Protein 3LAG (pdb70)

Secondary structure (DSSP, 8-state):
--EEPEEEEEEESSSEEEEEEEE-TTEE--SEE---EEEE---B--EE-TTS-EE---B-TT--EEE-TT-EEEEB--SSS-EEEEEEEE--/--EEPEEEEEEE-SSEEEEEEEE-TTEE--SEE---EEEE---B--EE-TTS-EE---B-TT--EEE-TT-EEEEB--SSS-EEEEEEEEPP-
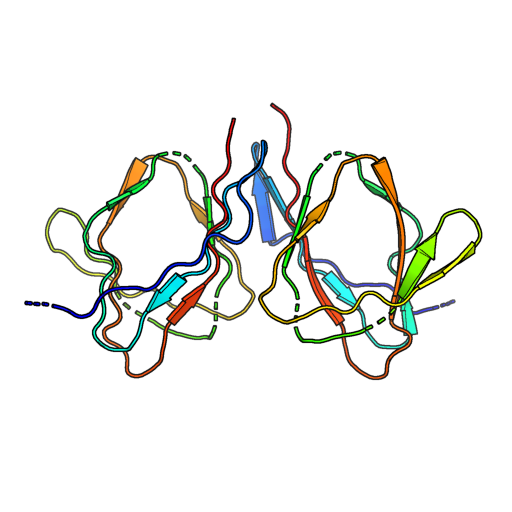
Foldseek 3Di:
DADEWDWDFPDDDQWKTKIKIKAAARHKNPKDFFQKKKKAWPWAKWKAAPVRDIDMDTHDHGDMDIDDGGDITMDGHNDNDMIIMMMIGGHD/DFDEWDKDFPDDDQWKTKIKIKAAARHKPPKDFFQKKKKAWPFAWWKQQPVRDIDIDTHDHGPMDIDDGGDITMDHHNDNDMTIIMMMDTHDD

Sequence (185 aa):
GTVAAKSEIQIDNDEVRVTEEWRLPPGGSATGHHHTHGDYVVVPADGETIVAPDGTRSSLAQLKTGRRSYARKAGVQHDVRRNEESTAEIVFLLEIIELKAGTTVAAKSEIQIDNDDEEVRVTEEWRLPPGSATGHHHTHGDYVVVPADGEETIVAPDGTRSLLAQLKTGRRSYARKAGVQHDVRNESTAEIVFLEIIELKAG

Structure (mmCIF, N/CA/C/O backbone):
data_3LAG
#
_entry.id   3LAG
#
_cell.length_a   42.871
_cell.length_b   59.243
_cell.length_c   65.380
_cell.angle_alpha   90.00
_cell.angle_beta   90.00
_cell.angle_gamma   90.00
#
_symmetry.space_group_name_H-M   'P 21 21 21'
#
loop_
_entity.id
_entity.type
_entity.pdbx_description
1 polymer 'uncharacterized protein RPA4178'
2 non-polymer 'NICKEL (II) ION'
3 non-polymer 'CALCIUM ION'
4 non-polymer 'FORMIC ACID'
5 water water
#
loop_
_atom_site.group_PDB
_atom_site.id
_atom_site.type_symbol
_atom_site.label_atom_id
_atom_site.label_alt_id
_atom_site.label_comp_id
_atom_site.label_asym_id
_atom_site.label_entity_id
_atom_site.label_seq_id
_atom_site.pdbx_PDB_ins_code
_atom_site.Cartn_x
_atom_site.Cartn_y
_atom_site.Cartn_z
_atom_site.occupancy
_atom_site.B_iso_or_equiv
_atom_site.auth_seq_id
_atom_site.auth_comp_id
_atom_site.auth_asym_id
_atom_site.auth_atom_id
_atom_site.pdbx_PDB_model_num
ATOM 1 N N . GLY A 1 1 ? 27.937 2.114 12.066 1.00 10.54 0 GLY A N 1
ATOM 2 C CA . GLY A 1 1 ? 28.899 3.203 12.172 1.00 10.32 0 GLY A CA 1
ATOM 3 C C . GLY A 1 1 ? 28.499 4.177 13.262 1.00 10.33 0 GLY A C 1
ATOM 4 O O . GLY A 1 1 ? 27.319 4.268 13.604 1.00 11.74 0 GLY A O 1
ATOM 18 N N . THR A 1 3 ? 28.671 7.561 13.368 1.00 11.04 2 THR A N 1
ATOM 19 C CA . THR A 1 3 ? 28.128 8.863 13.021 1.00 12.23 2 THR A CA 1
ATOM 20 C C . THR A 1 3 ? 26.593 8.914 13.118 1.00 11.77 2 THR A C 1
ATOM 21 O O . THR A 1 3 ? 25.899 8.102 12.532 1.00 12.18 2 THR A O 1
ATOM 25 N N . VAL A 1 4 ? 26.076 9.883 13.859 1.00 10.94 3 VAL A N 1
ATOM 26 C CA . VAL A 1 4 ? 24.632 10.062 14.006 1.00 12.05 3 VAL A CA 1
ATOM 27 C C . VAL A 1 4 ? 24.053 10.829 12.814 1.00 11.49 3 VAL A C 1
ATOM 28 O O . VAL A 1 4 ? 24.622 11.831 12.380 1.00 11.32 3 VAL A O 1
ATOM 32 N N . ALA A 1 5 ? 22.937 10.344 12.274 1.00 12.09 4 ALA A N 1
ATOM 33 C CA . ALA A 1 5 ? 22.367 10.906 11.052 1.00 12.48 4 ALA A CA 1
ATOM 34 C C . ALA A 1 5 ? 21.507 12.143 11.295 1.00 11.19 4 ALA A C 1
ATOM 35 O O . ALA A 1 5 ? 20.741 12.206 12.255 1.00 12.47 4 ALA A O 1
ATOM 37 N N . ALA A 1 6 ? 21.633 13.127 10.409 1.00 10.96 5 ALA A N 1
ATOM 38 C CA . ALA A 1 6 ? 20.684 14.229 10.378 1.00 10.66 5 ALA A CA 1
ATOM 39 C C . ALA A 1 6 ? 19.323 13.674 9.973 1.00 11.77 5 ALA A C 1
ATOM 40 O O . ALA A 1 6 ? 19.234 12.744 9.165 1.00 14.23 5 ALA A O 1
ATOM 42 N N . LYS A 1 7 ? 18.265 14.237 10.540 1.00 11.13 6 LYS A N 1
ATOM 43 C CA . LYS A 1 7 ? 16.909 13.828 10.206 1.00 11.56 6 LYS A CA 1
ATOM 44 C C . LYS A 1 7 ? 16.271 14.838 9.266 1.00 10.72 6 LYS A C 1
ATOM 45 O O . LYS A 1 7 ? 16.474 16.049 9.404 1.00 10.27 6 LYS A O 1
ATOM 51 N N . SER A 1 8 ? 15.500 14.339 8.307 1.00 11.17 7 SER A N 1
ATOM 52 C CA . SER A 1 8 ? 14.844 15.213 7.350 1.00 12.05 7 SER A CA 1
ATOM 53 C C . SER A 1 8 ? 13.389 14.823 7.150 1.00 12.43 7 SER A C 1
ATOM 54 O O . SER A 1 8 ? 13.047 13.648 7.167 1.00 14.05 7 SER A O 1
ATOM 57 N N . GLU A 1 9 ? 12.538 15.829 6.981 1.00 10.82 8 GLU A N 1
ATOM 58 C CA . GLU A 1 9 ? 11.133 15.632 6.627 1.00 11.99 8 GLU A CA 1
ATOM 59 C C . GLU A 1 9 ? 10.798 16.605 5.518 1.00 10.48 8 GLU A C 1
ATOM 60 O O . GLU A 1 9 ? 10.892 17.825 5.709 1.00 11.07 8 GLU A O 1
ATOM 66 N N . ILE A 1 10 ? 10.409 16.075 4.363 1.00 9.67 9 ILE A N 1
ATOM 67 C CA . ILE A 1 10 ? 9.975 16.923 3.261 1.00 9.92 9 ILE A CA 1
ATOM 68 C C . ILE A 1 10 ? 8.533 17.348 3.515 1.00 10.18 9 ILE A C 1
ATOM 69 O O . ILE A 1 10 ? 7.613 16.520 3.510 1.00 13.41 9 ILE A O 1
ATOM 74 N N . GLN A 1 11 ? 8.338 18.637 3.768 1.00 9.03 10 GLN A N 1
ATOM 75 C CA . GLN A 1 11 ? 7.022 19.187 4.072 1.00 8.69 10 GLN A CA 1
ATOM 76 C C . GLN A 1 11 ? 6.215 19.583 2.820 1.00 9.36 10 GLN A C 1
ATOM 77 O O . GLN A 1 11 ? 4.987 19.491 2.828 1.00 10.70 10 GLN A O 1
ATOM 83 N N . ILE A 1 12 ? 6.894 20.066 1.778 1.00 8.92 11 ILE A N 1
ATOM 84 C CA . ILE A 1 12 ? 6.275 20.515 0.516 1.00 8.52 11 ILE A CA 1
ATOM 85 C C . ILE A 1 12 ? 7.228 20.146 -0.619 1.00 8.27 11 ILE A C 1
ATOM 86 O O . ILE A 1 12 ? 8.433 20.290 -0.467 1.00 8.42 11 ILE A O 1
ATOM 91 N N . ASP A 1 13 ? 6.693 19.687 -1.755 1.00 7.63 12 ASP A N 1
ATOM 92 C CA . ASP A 1 13 ? 7.508 19.378 -2.926 1.00 8.72 12 ASP A CA 1
ATOM 93 C C . ASP A 1 13 ? 6.640 19.550 -4.165 1.00 9.39 12 ASP A C 1
ATOM 94 O O . ASP A 1 13 ? 6.200 18.575 -4.780 1.00 10.91 12 ASP A O 1
ATOM 99 N N . ASN A 1 14 ? 6.388 20.802 -4.523 1.00 8.42 13 ASN A N 1
ATOM 100 C CA . ASN A 1 14 ? 5.440 21.113 -5.588 1.00 8.46 13 ASN A CA 1
ATOM 101 C C . ASN A 1 14 ? 6.188 21.680 -6.784 1.00 8.39 13 ASN A C 1
ATOM 102 O O . ASN A 1 14 ? 7.380 21.448 -6.928 1.00 8.56 13 ASN A O 1
ATOM 107 N N . ASP A 1 15 ? 5.507 22.419 -7.655 1.00 9.25 14 ASP A N 1
ATOM 108 C CA . ASP A 1 15 ? 6.184 22.967 -8.835 1.00 10.40 14 ASP A CA 1
ATOM 109 C C . ASP A 1 15 ? 7.128 24.149 -8.557 1.00 10.83 14 ASP A C 1
ATOM 110 O O . ASP A 1 15 ? 7.901 24.546 -9.438 1.00 12.30 14 ASP A O 1
ATOM 115 N N . GLU A 1 16 ? 7.077 24.704 -7.349 1.00 8.79 15 GLU A N 1
ATOM 116 C CA . GLU A 1 16 ? 7.887 25.873 -7.000 1.00 8.48 15 GLU A CA 1
ATOM 117 C C . GLU A 1 16 ? 9.041 25.606 -6.054 1.00 8.33 15 GLU A C 1
ATOM 118 O O . GLU A 1 16 ? 10.092 26.214 -6.188 1.00 8.77 15 GLU A O 1
ATOM 124 N N . VAL A 1 17 ? 8.831 24.737 -5.068 1.00 8.14 16 VAL A N 1
ATOM 125 C CA . VAL A 1 17 ? 9.797 24.545 -3.997 1.00 8.21 16 VAL A CA 1
ATOM 126 C C . VAL A 1 17 ? 9.799 23.118 -3.494 1.00 7.59 16 VAL A C 1
ATOM 127 O O . VAL A 1 17 ? 8.818 22.380 -3.663 1.00 8.65 16 VAL A O 1
ATOM 131 N N . ARG A 1 18 ? 10.933 22.738 -2.924 1.00 8.16 17 ARG A N 1
ATOM 132 C CA . ARG A 1 18 ? 11.010 21.565 -2.070 1.00 7.93 17 ARG A CA 1
ATOM 133 C C . ARG A 1 18 ? 11.432 22.089 -0.701 1.00 8.18 17 ARG A C 1
ATOM 134 O O . ARG A 1 18 ? 12.531 22.647 -0.555 1.00 8.48 17 ARG A O 1
ATOM 142 N N . VAL A 1 19 ? 10.546 21.947 0.286 1.00 8.15 18 VAL A N 1
ATOM 143 C CA . VAL A 1 19 ? 10.802 22.400 1.652 1.00 8.28 18 VAL A CA 1
ATOM 144 C C . VAL A 1 19 ? 11.091 21.209 2.540 1.00 8.73 18 VAL A C 1
ATOM 145 O O . VAL A 1 19 ? 10.253 20.312 2.681 1.00 9.39 18 VAL A O 1
ATOM 149 N N . THR A 1 20 ? 12.283 21.198 3.118 1.00 8.45 19 THR A N 1
ATOM 150 C CA . THR A 1 20 ? 12.716 20.106 3.967 1.00 7.78 19 THR A CA 1
ATOM 151 C C . THR A 1 20 ? 13.012 20.636 5.361 1.00 7.50 19 THR A C 1
ATOM 152 O O . THR A 1 20 ? 13.752 21.601 5.509 1.00 8.04 19 THR A O 1
ATOM 156 N N . GLU A 1 21 ? 12.417 20.022 6.374 1.00 7.71 20 GLU A N 1
ATOM 157 C CA A GLU A 1 21 ? 12.772 20.310 7.755 0.50 8.64 20 GLU A CA 1
ATOM 158 C CA B GLU A 1 21 ? 12.765 20.298 7.758 0.50 7.28 20 GLU A CA 1
ATOM 159 C C . GLU A 1 21 ? 13.935 19.417 8.151 1.00 8.16 20 GLU A C 1
ATOM 160 O O . GLU A 1 21 ? 13.848 18.183 8.064 1.00 8.51 20 GLU A O 1
ATOM 171 N N . TRP A 1 22 ? 15.020 20.056 8.574 1.00 7.59 21 TRP A N 1
ATOM 172 C CA . TRP A 1 22 ? 16.221 19.370 9.008 1.00 8.02 21 TRP A CA 1
ATOM 173 C C . TRP A 1 22 ? 16.342 19.474 10.512 1.00 7.53 21 TRP A C 1
ATOM 174 O O . TRP A 1 22 ? 16.220 20.563 11.076 1.00 7.33 21 TRP A O 1
ATOM 185 N N . ARG A 1 23 ? 16.577 18.332 11.150 1.00 7.59 22 ARG A N 1
ATOM 186 C CA . ARG A 1 23 ? 16.855 18.271 12.580 1.00 8.02 22 ARG A CA 1
ATOM 187 C C . ARG A 1 23 ? 18.148 17.510 12.773 1.00 8.18 22 ARG A C 1
ATOM 188 O O . ARG A 1 23 ? 18.259 16.350 12.364 1.00 9.78 22 ARG A O 1
ATOM 196 N N . LEU A 1 24 ? 19.126 18.175 13.377 1.00 7.02 23 LEU A N 1
ATOM 197 C CA . LEU A 1 24 ? 20.426 17.582 13.640 1.00 7.27 23 LEU A CA 1
ATOM 198 C C . LEU A 1 24 ? 20.611 17.437 15.145 1.00 7.54 23 LEU A C 1
ATOM 199 O O . LEU A 1 24 ? 20.850 18.419 15.845 1.00 7.22 23 LEU A O 1
ATOM 204 N N . PRO A 1 25 ? 20.504 16.205 15.655 1.00 8.73 24 PRO A N 1
ATOM 205 C CA . PRO A 1 25 ? 20.842 15.952 17.057 1.00 9.40 24 PRO A CA 1
ATOM 206 C C . PRO A 1 25 ? 22.286 16.351 17.332 1.00 8.23 24 PRO A C 1
ATOM 207 O O . PRO A 1 25 ? 23.108 16.399 16.417 1.00 7.50 24 PRO A O 1
ATOM 211 N N . PRO A 1 26 ? 22.611 16.624 18.596 1.00 8.09 25 PRO A N 1
ATOM 212 C CA . PRO A 1 26 ? 24.024 16.815 18.926 1.00 9.00 25 PRO A CA 1
ATOM 213 C C . PRO A 1 26 ? 24.850 15.637 18.411 1.00 9.30 25 PRO A C 1
ATOM 214 O O . PRO A 1 26 ? 24.465 14.475 18.575 1.00 9.18 25 PRO A O 1
ATOM 218 N N A GLY A 1 27 ? 25.981 15.923 17.777 0.50 9.65 26 GLY A N 1
ATOM 219 N N B GLY A 1 27 ? 25.964 15.966 17.768 0.50 8.87 26 GLY A N 1
ATOM 220 C CA A GLY A 1 27 ? 26.858 14.865 17.301 0.50 10.34 26 GLY A CA 1
ATOM 221 C CA B GLY A 1 27 ? 26.902 14.973 17.287 0.50 9.12 26 GLY A CA 1
ATOM 222 C C A GLY A 1 27 ? 26.378 14.198 16.023 0.50 10.43 26 GLY A C 1
ATOM 223 C C B GLY A 1 27 ? 26.659 14.516 15.862 0.50 9.15 26 GLY A C 1
ATOM 224 O O A GLY A 1 27 ? 26.766 13.073 15.691 0.50 11.97 26 GLY A O 1
ATOM 225 O O B GLY A 1 27 ? 27.511 13.848 15.283 0.50 8.14 26 GLY A O 1
ATOM 226 N N . SER A 1 28 ? 25.512 14.888 15.297 1.00 9.01 27 SER A N 1
ATOM 227 C CA . SER A 1 28 ? 25.088 14.394 13.996 1.00 8.79 27 SER A CA 1
ATOM 228 C C . SER A 1 28 ? 25.745 15.137 12.835 1.00 8.63 27 SER A C 1
ATOM 229 O O . SER A 1 28 ? 26.381 16.177 13.013 1.00 9.30 27 SER A O 1
ATOM 232 N N . ALA A 1 29 ? 25.588 14.587 11.642 1.00 9.28 28 ALA A N 1
ATOM 233 C CA . ALA A 1 29 ? 26.146 15.193 10.443 1.00 10.13 28 ALA A CA 1
ATOM 234 C C . ALA A 1 29 ? 25.259 14.849 9.273 1.00 10.04 28 ALA A C 1
ATOM 235 O O . ALA A 1 29 ? 24.702 13.750 9.205 1.00 10.12 28 ALA A O 1
ATOM 237 N N . THR A 1 30 ? 25.137 15.788 8.343 1.00 9.92 29 THR A N 1
ATOM 238 C CA . THR A 1 30 ? 24.462 15.523 7.087 1.00 9.79 29 THR A CA 1
ATOM 239 C C . THR A 1 30 ? 25.303 14.602 6.206 1.00 9.44 29 THR A C 1
ATOM 240 O O . THR A 1 30 ? 24.770 13.907 5.351 1.00 10.95 29 THR A O 1
ATOM 244 N N . GLY A 1 31 ? 26.616 14.617 6.412 1.00 10.78 30 GLY A N 1
ATOM 245 C CA . GLY A 1 31 ? 27.534 14.095 5.419 1.00 11.72 30 GLY A CA 1
ATOM 246 C C . GLY A 1 31 ? 27.717 15.137 4.330 1.00 10.85 30 GLY A C 1
ATOM 247 O O . GLY A 1 31 ? 26.851 16.000 4.112 1.00 10.82 30 GLY A O 1
ATOM 248 N N . HIS A 1 32 ? 28.858 15.087 3.655 1.00 10.30 31 HIS A N 1
ATOM 249 C CA A HIS A 1 32 ? 29.074 15.970 2.529 0.50 10.21 31 HIS A CA 1
ATOM 250 C CA B HIS A 1 32 ? 29.085 15.961 2.521 0.50 10.21 31 HIS A CA 1
ATOM 251 C C . HIS A 1 32 ? 27.983 15.779 1.489 1.00 9.16 31 HIS A C 1
ATOM 252 O O . HIS A 1 32 ? 27.586 14.651 1.180 1.00 10.54 31 HIS A O 1
ATOM 265 N N . HIS A 1 33 ? 27.498 16.891 0.948 1.00 9.52 32 HIS A N 1
ATOM 266 C CA . HIS A 1 33 ? 26.503 16.843 -0.112 1.00 10.49 32 HIS A CA 1
ATOM 267 C C . HIS A 1 33 ? 26.621 18.077 -0.999 1.00 11.48 32 HIS A C 1
ATOM 268 O O . HIS A 1 33 ? 27.275 19.062 -0.641 1.00 11.61 32 HIS A O 1
ATOM 275 N N . THR A 1 34 ? 25.991 17.995 -2.165 1.00 12.16 33 THR A N 1
ATOM 276 C CA . THR A 1 34 ? 26.054 19.048 -3.166 1.00 13.04 33 THR A CA 1
ATOM 277 C C . THR A 1 34 ? 24.667 19.623 -3.399 1.00 12.76 33 THR A C 1
ATOM 278 O O . THR A 1 34 ? 23.684 18.888 -3.520 1.00 13.60 33 THR A O 1
ATOM 282 N N . HIS A 1 35 ? 24.578 20.943 -3.465 1.00 10.86 34 HIS A N 1
ATOM 283 C CA . HIS A 1 35 ? 23.297 21.580 -3.728 1.00 10.89 34 HIS A CA 1
ATOM 284 C C . HIS A 1 35 ? 23.020 21.803 -5.198 1.00 11.38 34 HIS A C 1
ATOM 285 O O . HIS A 1 35 ? 23.790 22.450 -5.890 1.00 12.15 34 HIS A O 1
ATOM 292 N N . GLY A 1 36 ? 21.905 21.260 -5.669 1.00 10.36 35 GLY A N 1
ATOM 293 C CA . GLY A 1 36 ? 21.558 21.356 -7.072 1.00 10.74 35 GLY A CA 1
ATOM 294 C C . GLY A 1 36 ? 20.599 22.485 -7.379 1.00 9.83 35 GLY A C 1
ATOM 295 O O . GLY A 1 36 ? 20.269 22.727 -8.541 1.00 12.04 35 GLY A O 1
ATOM 304 N N . ASP A 1 38 ? 19.326 26.667 -5.995 1.00 7.94 37 ASP A N 1
ATOM 305 C CA . ASP A 1 38 ? 19.336 27.803 -5.073 1.00 8.84 37 ASP A CA 1
ATOM 306 C C . ASP A 1 38 ? 18.403 27.479 -3.913 1.00 8.30 37 ASP A C 1
ATOM 307 O O . ASP A 1 38 ? 17.401 26.785 -4.096 1.00 8.51 37 ASP A O 1
ATOM 312 N N . TYR A 1 39 ? 18.698 27.995 -2.727 1.00 7.30 38 TYR A N 1
ATOM 313 C CA . TYR A 1 39 ? 17.863 27.676 -1.576 1.00 7.31 38 TYR A CA 1
ATOM 314 C C . TYR A 1 39 ? 17.868 28.772 -0.539 1.00 7.38 38 TYR A C 1
ATOM 315 O O . TYR A 1 39 ? 18.777 29.613 -0.506 1.00 8.71 38 TYR A O 1
ATOM 324 N N . VAL A 1 40 ? 16.836 28.753 0.298 1.00 6.72 39 VAL A N 1
ATOM 325 C CA . VAL A 1 40 ? 16.702 29.643 1.434 1.00 6.55 39 VAL A CA 1
ATOM 326 C C . VAL A 1 40 ? 16.697 28.785 2.685 1.00 6.63 39 VAL A C 1
ATOM 327 O O . VAL A 1 40 ? 16.065 27.728 2.731 1.00 7.06 39 VAL A O 1
ATOM 331 N N . VAL A 1 41 ? 17.425 29.237 3.694 1.00 6.64 40 VAL A N 1
ATOM 332 C CA . VAL A 1 41 ? 17.428 28.585 4.992 1.00 7.32 40 VAL A CA 1
ATOM 333 C C . VAL A 1 41 ? 16.666 29.437 5.990 1.00 6.79 40 VAL A C 1
ATOM 334 O O . VAL A 1 41 ? 16.921 30.639 6.090 1.00 6.66 40 VAL A O 1
ATOM 338 N N . VAL A 1 42 ? 15.733 28.813 6.713 1.00 6.59 41 VAL A N 1
ATOM 339 C CA . VAL A 1 42 ? 15.015 29.461 7.808 1.00 6.95 41 VAL A CA 1
ATOM 340 C C . VAL A 1 42 ? 15.303 28.712 9.101 1.00 6.22 41 VAL A C 1
ATOM 341 O O . VAL A 1 42 ? 14.771 27.633 9.332 1.00 6.43 41 VAL A O 1
ATOM 345 N N . PRO A 1 43 ? 16.183 29.265 9.946 1.00 6.97 42 PRO A N 1
ATOM 346 C CA . PRO A 1 43 ? 16.447 28.603 11.228 1.00 7.19 42 PRO A CA 1
ATOM 347 C C . PRO A 1 43 ? 15.231 28.624 12.156 1.00 7.11 42 PRO A C 1
ATOM 348 O O . PRO A 1 43 ? 14.560 29.660 12.253 1.00 7.63 42 PRO A O 1
ATOM 360 N N . ALA A 1 45 ? 15.636 27.266 15.381 1.00 7.80 44 ALA A N 1
ATOM 361 C CA . ALA A 1 45 ? 16.231 27.247 16.714 1.00 8.12 44 ALA A CA 1
ATOM 362 C C . ALA A 1 45 ? 17.531 28.030 16.631 1.00 8.08 44 ALA A C 1
ATOM 363 O O . ALA A 1 45 ? 18.189 28.087 15.571 1.00 8.11 44 ALA A O 1
ATOM 365 N N . ASP A 1 46 ? 17.910 28.620 17.758 1.00 7.71 45 ASP A N 1
ATOM 366 C CA . ASP A 1 46 ? 19.198 29.290 17.846 1.00 7.90 45 ASP A CA 1
ATOM 367 C C . ASP A 1 46 ? 20.268 28.230 17.991 1.00 6.79 45 ASP A C 1
ATOM 368 O O . ASP A 1 46 ? 20.094 27.263 18.738 1.00 8.13 45 ASP A O 1
ATOM 373 N N . GLY A 1 47 ? 21.392 28.418 17.318 1.00 9.16 46 GLY A N 1
ATOM 374 C CA . GLY A 1 47 ? 22.443 27.426 17.418 1.00 9.96 46 GLY A CA 1
ATOM 375 C C . GLY A 1 47 ? 23.697 27.742 16.636 1.00 10.12 46 GLY A C 1
ATOM 376 O O . GLY A 1 47 ? 23.861 28.818 16.072 1.00 9.80 46 GLY A O 1
ATOM 377 N N . GLU A 1 48 ? 24.591 26.768 16.603 1.00 8.51 47 GLU A N 1
ATOM 378 C CA . GLU A 1 48 ? 25.880 26.920 15.965 1.00 9.45 47 GLU A CA 1
ATOM 379 C C . GLU A 1 48 ? 26.153 25.673 15.141 1.00 9.12 47 GLU A C 1
ATOM 380 O O . GLU A 1 48 ? 26.320 24.585 15.685 1.00 8.91 47 GLU A O 1
ATOM 399 N N . THR A 1 50 ? 28.461 23.503 12.351 1.00 9.21 49 THR A N 1
ATOM 400 C CA . THR A 1 50 ? 29.833 23.354 11.883 1.00 10.07 49 THR A CA 1
ATOM 401 C C . THR A 1 50 ? 29.751 23.015 10.408 1.00 10.81 49 THR A C 1
ATOM 402 O O . THR A 1 50 ? 29.022 22.098 10.008 1.00 13.28 49 THR A O 1
ATOM 406 N N . ILE A 1 51 ? 30.455 23.788 9.595 1.00 9.68 50 ILE A N 1
ATOM 407 C CA . ILE A 1 51 ? 30.477 23.559 8.168 1.00 10.71 50 ILE A CA 1
ATOM 408 C C . ILE A 1 51 ? 31.875 23.102 7.784 1.00 10.06 50 ILE A C 1
ATOM 409 O O . ILE A 1 51 ? 32.859 23.804 8.020 1.00 11.01 50 ILE A O 1
ATOM 414 N N . VAL A 1 52 ? 31.947 21.891 7.252 1.00 10.30 51 VAL A N 1
ATOM 415 C CA . VAL A 1 52 ? 33.205 21.330 6.801 1.00 11.32 51 VAL A CA 1
ATOM 416 C C . VAL A 1 52 ? 33.270 21.423 5.278 1.00 12.46 51 VAL A C 1
ATOM 417 O O . VAL A 1 52 ? 32.375 20.956 4.569 1.00 11.44 51 VAL A O 1
ATOM 421 N N . ALA A 1 53 ? 34.310 22.078 4.782 1.00 14.56 52 ALA A N 1
ATOM 422 C CA . ALA A 1 53 ? 34.485 22.264 3.349 1.00 16.80 52 ALA A CA 1
ATOM 423 C C . ALA A 1 53 ? 35.091 21.004 2.749 1.00 17.58 52 ALA A C 1
ATOM 424 O O . ALA A 1 53 ? 35.620 20.163 3.474 1.00 15.36 52 ALA A O 1
ATOM 426 N N . PRO A 1 54 ? 35.019 20.868 1.416 1.00 19.10 53 PRO A N 1
ATOM 427 C CA . PRO A 1 54 ? 35.614 19.703 0.754 1.00 19.38 53 PRO A CA 1
ATOM 428 C C . PRO A 1 54 ? 37.087 19.461 1.123 1.00 17.43 53 PRO A C 1
ATOM 429 O O . PRO A 1 54 ? 37.525 18.313 1.117 1.00 19.05 53 PRO A O 1
ATOM 433 N N . ASP A 1 55 ? 37.831 20.510 1.459 1.00 15.67 54 ASP A N 1
ATOM 434 C CA . ASP A 1 55 ? 39.236 20.341 1.826 1.00 15.15 54 ASP A CA 1
ATOM 435 C C . ASP A 1 55 ? 39.472 20.018 3.307 1.00 15.23 54 ASP A C 1
ATOM 436 O O . ASP A 1 55 ? 40.618 19.928 3.747 1.00 16.18 54 ASP A O 1
ATOM 441 N N . GLY A 1 56 ? 38.400 19.847 4.080 1.00 15.20 55 GLY A N 1
ATOM 442 C CA . GLY A 1 56 ? 38.536 19.532 5.492 1.00 15.38 55 GLY A CA 1
ATOM 443 C C . GLY A 1 56 ? 38.626 20.718 6.440 1.00 14.95 55 GLY A C 1
ATOM 444 O O . GLY A 1 56 ? 38.547 20.547 7.656 1.00 16.22 55 GLY A O 1
ATOM 445 N N . THR A 1 57 ? 38.795 21.925 5.909 1.00 13.22 56 THR A N 1
ATOM 446 C CA . THR A 1 57 ? 38.770 23.106 6.767 1.00 11.46 56 THR A CA 1
ATOM 447 C C . THR A 1 57 ? 37.360 23.301 7.334 1.00 10.30 56 THR A C 1
ATOM 448 O O . THR A 1 57 ? 36.364 22.868 6.735 1.00 9.63 56 THR A O 1
ATOM 452 N N . ARG A 1 58 ? 37.280 23.959 8.485 1.00 10.36 57 ARG A N 1
ATOM 453 C CA . ARG A 1 58 ? 36.036 24.030 9.231 1.00 11.56 57 ARG A CA 1
ATOM 454 C C . ARG A 1 58 ? 35.691 25.451 9.619 1.00 10.20 57 ARG A C 1
ATOM 455 O O . ARG A 1 58 ? 36.563 26.246 9.965 1.00 11.32 57 ARG A O 1
ATOM 463 N N . SER A 1 59 ? 34.393 25.736 9.595 1.00 10.39 58 SER A N 1
ATOM 464 C CA A SER A 1 59 ? 33.883 27.011 10.073 0.50 10.43 58 SER A CA 1
ATOM 465 C CA B SER A 1 59 ? 33.871 27.012 10.064 0.50 10.43 58 SER A CA 1
ATOM 466 C C . SER A 1 59 ? 32.625 26.791 10.903 1.00 10.52 58 SER A C 1
ATOM 467 O O . SER A 1 59 ? 31.901 25.816 10.703 1.00 11.25 58 SER A O 1
ATOM 472 N N . LEU A 1 60 ? 32.388 27.699 11.842 1.00 9.73 59 LEU A N 1
ATOM 473 C CA . LEU A 1 60 ? 31.167 27.694 12.635 1.00 10.12 59 LEU A CA 1
ATOM 474 C C . LEU A 1 60 ? 30.252 28.785 12.094 1.00 11.43 59 LEU A C 1
ATOM 475 O O . LEU A 1 60 ? 30.714 29.861 11.726 1.00 13.57 59 LEU A O 1
ATOM 480 N N . ALA A 1 61 ? 28.960 28.511 12.022 1.00 10.11 60 ALA A N 1
ATOM 481 C CA . ALA A 1 61 ? 28.009 29.539 11.618 1.00 10.46 60 ALA A CA 1
ATOM 482 C C . ALA A 1 61 ? 26.882 29.601 12.616 1.00 10.85 60 ALA A C 1
ATOM 483 O O . ALA A 1 61 ? 26.296 28.586 12.962 1.00 10.40 60 ALA A O 1
ATOM 485 N N . GLN A 1 62 ? 26.571 30.807 13.069 1.00 10.82 61 GLN A N 1
ATOM 486 C CA . GLN A 1 62 ? 25.502 30.999 14.032 1.00 11.43 61 GLN A CA 1
ATOM 487 C C . GLN A 1 62 ? 24.160 31.016 13.325 1.00 11.77 61 GLN A C 1
ATOM 488 O O . GLN A 1 62 ? 24.006 31.683 12.315 1.00 14.66 61 GLN A O 1
ATOM 494 N N . LEU A 1 63 ? 23.207 30.269 13.865 1.00 9.60 62 LEU A N 1
ATOM 495 C CA . LEU A 1 63 ? 21.837 30.300 13.389 1.00 9.92 62 LEU A CA 1
ATOM 496 C C . LEU A 1 63 ? 21.010 31.059 14.407 1.00 9.37 62 LEU A C 1
ATOM 497 O O . LEU A 1 63 ? 21.133 30.813 15.604 1.00 9.28 62 LEU A O 1
ATOM 502 N N . LYS A 1 64 ? 20.166 31.967 13.929 1.00 8.98 63 LYS A N 1
ATOM 503 C CA . LYS A 1 64 ? 19.255 32.696 14.804 1.00 8.24 63 LYS A CA 1
ATOM 504 C C . LYS A 1 64 ? 17.833 32.433 14.328 1.00 8.13 63 LYS A C 1
ATOM 505 O O . LYS A 1 64 ? 17.537 32.582 13.135 1.00 8.03 63 LYS A O 1
ATOM 511 N N . THR A 1 65 ? 16.983 31.973 15.244 1.00 7.38 64 THR A N 1
ATOM 512 C CA . THR A 1 65 ? 15.600 31.652 14.915 1.00 7.91 64 THR A CA 1
ATOM 513 C C . THR A 1 65 ? 14.967 32.777 14.086 1.00 8.03 64 THR A C 1
ATOM 514 O O . THR A 1 65 ? 15.008 33.941 14.485 1.00 8.43 64 THR A O 1
ATOM 518 N N . GLY A 1 66 ? 14.397 32.433 12.930 1.00 7.48 65 GLY A N 1
ATOM 519 C CA . GLY A 1 66 ? 13.659 33.390 12.119 1.00 7.75 65 GLY A CA 1
ATOM 520 C C . GLY A 1 66 ? 14.489 34.321 11.246 1.00 8.01 65 GLY A C 1
ATOM 521 O O . GLY A 1 66 ? 13.930 35.163 10.536 1.00 9.25 65 GLY A O 1
ATOM 522 N N . ARG A 1 67 ? 15.811 34.175 11.270 1.00 7.83 66 ARG A N 1
ATOM 523 C CA A ARG A 1 67 ? 16.670 35.004 10.431 0.50 8.12 66 ARG A CA 1
ATOM 524 C CA B ARG A 1 67 ? 16.689 34.995 10.448 0.50 8.27 66 ARG A CA 1
ATOM 525 C C . ARG A 1 67 ? 17.131 34.213 9.210 1.00 8.75 66 ARG A C 1
ATOM 526 O O . ARG A 1 67 ? 18.100 33.465 9.262 1.00 9.21 66 ARG A O 1
ATOM 541 N N . SER A 1 68 ? 16.422 34.384 8.100 1.00 7.86 67 SER A N 1
ATOM 542 C CA . SER A 1 68 ? 16.700 33.587 6.907 1.00 8.20 67 SER A CA 1
ATOM 543 C C . SER A 1 68 ? 17.924 34.061 6.131 1.00 9.11 67 SER A C 1
ATOM 544 O O . SER A 1 68 ? 18.380 35.187 6.297 1.00 10.48 67 SER A O 1
ATOM 547 N N . TYR A 1 69 ? 18.453 33.186 5.289 1.00 8.61 68 TYR A N 1
ATOM 548 C CA . TYR A 1 69 ? 19.534 33.542 4.383 1.00 9.32 68 TYR A CA 1
ATOM 549 C C . TYR A 1 69 ? 19.424 32.710 3.115 1.00 8.11 68 TYR A C 1
ATOM 550 O O . TYR A 1 69 ? 18.775 31.661 3.086 1.00 7.56 68 TYR A O 1
ATOM 559 N N . ALA A 1 70 ? 20.047 33.213 2.059 1.00 8.67 69 ALA A N 1
ATOM 560 C CA . ALA A 1 70 ? 19.946 32.603 0.743 1.00 9.24 69 ALA A CA 1
ATOM 561 C C . ALA A 1 70 ? 21.275 32.081 0.260 1.00 8.43 69 ALA A C 1
ATOM 562 O O . ALA A 1 70 ? 22.316 32.662 0.542 1.00 8.40 69 ALA A O 1
ATOM 564 N N . ARG A 1 71 ? 21.209 30.999 -0.506 1.00 8.73 70 ARG A N 1
ATOM 565 C CA . ARG A 1 71 ? 22.383 30.339 -1.046 1.00 9.91 70 ARG A CA 1
ATOM 566 C C . ARG A 1 71 ? 22.126 29.936 -2.495 1.00 9.55 70 ARG A C 1
ATOM 567 O O . ARG A 1 71 ? 20.977 29.811 -2.914 1.00 8.83 70 ARG A O 1
ATOM 575 N N . LYS A 1 72 ? 23.197 29.716 -3.250 1.00 10.29 71 LYS A N 1
ATOM 576 C CA . LYS A 1 72 ? 23.085 29.346 -4.658 1.00 11.01 71 LYS A CA 1
ATOM 577 C C . LYS A 1 72 ? 23.383 27.876 -4.908 1.00 10.08 71 LYS A C 1
ATOM 578 O O . LYS A 1 72 ? 24.147 27.243 -4.181 1.00 11.40 71 LYS A O 1
ATOM 584 N N . ALA A 1 73 ? 22.787 27.345 -5.965 1.00 10.31 72 ALA A N 1
ATOM 585 C CA . ALA A 1 73 ? 23.172 26.029 -6.450 1.00 9.69 72 ALA A CA 1
ATOM 586 C C . ALA A 1 73 ? 24.694 25.938 -6.576 1.00 9.99 72 ALA A C 1
ATOM 587 O O . ALA A 1 73 ? 25.362 26.900 -6.978 1.00 11.34 72 ALA A O 1
ATOM 589 N N . GLY A 1 74 ? 25.245 24.788 -6.210 1.00 9.52 73 GLY A N 1
ATOM 590 C CA . GLY A 1 74 ? 26.675 24.560 -6.320 1.00 10.78 73 GLY A CA 1
ATOM 591 C C . GLY A 1 74 ? 27.382 24.468 -4.985 1.00 10.74 73 GLY A C 1
ATOM 592 O O . GLY A 1 74 ? 28.517 24.021 -4.924 1.00 12.14 73 GLY A O 1
ATOM 593 N N . VAL A 1 75 ? 26.730 24.910 -3.913 1.00 10.72 74 VAL A N 1
ATOM 594 C CA . VAL A 1 75 ? 27.294 24.751 -2.577 1.00 11.16 74 VAL A CA 1
ATOM 595 C C . VAL A 1 75 ? 27.601 23.282 -2.310 1.00 9.99 74 VAL A C 1
ATOM 596 O O . VAL A 1 75 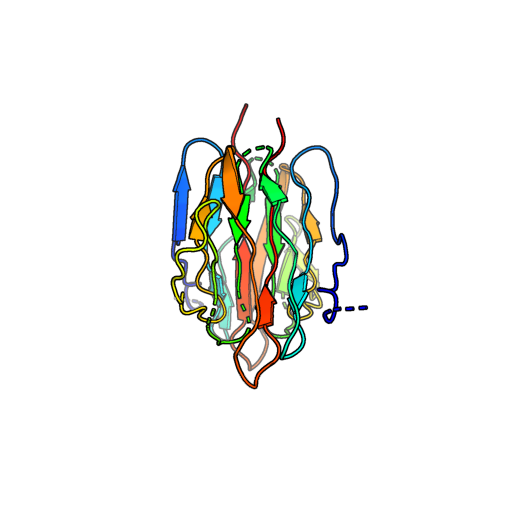? 26.762 22.423 -2.557 1.00 12.13 74 VAL A O 1
ATOM 600 N N . GLN A 1 76 ? 28.802 23.011 -1.812 1.00 10.47 75 GLN A N 1
ATOM 601 C CA . GLN A 1 76 ? 29.221 21.665 -1.417 1.00 13.01 75 GLN A CA 1
ATOM 602 C C . GLN A 1 76 ? 29.787 21.724 -0.004 1.00 11.76 75 GLN A C 1
ATOM 603 O O . GLN A 1 76 ? 30.739 22.456 0.259 1.00 13.55 75 GLN A O 1
ATOM 609 N N . HIS A 1 77 ? 29.207 20.953 0.912 1.00 10.57 76 HIS A N 1
ATOM 610 C CA . HIS A 1 77 ? 29.595 21.038 2.312 1.00 10.42 76 HIS A CA 1
ATOM 611 C C . HIS A 1 77 ? 29.093 19.845 3.097 1.00 8.96 76 HIS A C 1
ATOM 612 O O . HIS A 1 77 ? 28.206 19.134 2.636 1.00 8.28 76 HIS A O 1
ATOM 619 N N . ASP A 1 78 ? 29.678 19.645 4.272 1.00 8.79 77 ASP A N 1
ATOM 620 C CA . ASP A 1 78 ? 29.145 18.736 5.275 1.00 9.10 77 ASP A CA 1
ATOM 621 C C . ASP A 1 78 ? 28.744 19.640 6.424 1.00 8.23 77 ASP A C 1
ATOM 622 O O . ASP A 1 78 ? 29.541 20.462 6.897 1.00 10.33 77 ASP A O 1
ATOM 627 N N . VAL A 1 79 ? 27.499 19.491 6.865 1.00 8.48 78 VAL A N 1
ATOM 628 C CA . VAL A 1 79 ? 26.978 20.266 7.982 1.00 8.35 78 VAL A CA 1
ATOM 629 C C . VAL A 1 79 ? 26.848 19.350 9.189 1.00 8.58 78 VAL A C 1
ATOM 630 O O . VAL A 1 79 ? 26.189 18.306 9.136 1.00 9.57 78 VAL A O 1
ATOM 634 N N . ARG A 1 80 ? 27.538 19.732 10.257 1.00 9.20 79 ARG A N 1
ATOM 635 C CA A ARG A 1 80 ? 27.646 18.900 11.442 0.50 9.36 79 ARG A CA 1
ATOM 636 C CA B ARG A 1 80 ? 27.642 18.900 11.442 0.50 9.36 79 ARG A CA 1
ATOM 637 C C . ARG A 1 80 ? 27.154 19.672 12.651 1.00 9.27 79 ARG A C 1
ATOM 638 O O . ARG A 1 80 ? 27.220 20.907 12.691 1.00 10.60 79 ARG A O 1
ATOM 653 N N . ASN A 1 81 ? 26.660 18.944 13.635 1.00 7.19 80 ASN A N 1
ATOM 654 C CA . ASN A 1 81 ? 26.281 19.564 14.883 1.00 6.64 80 ASN A CA 1
ATOM 655 C C . ASN A 1 81 ? 27.274 19.144 15.956 1.00 7.85 80 ASN A C 1
ATOM 656 O O . ASN A 1 81 ? 27.208 18.023 16.465 1.00 8.53 80 ASN A O 1
ATOM 661 N N . GLU A 1 82 ? 28.219 20.029 16.261 1.00 7.89 81 GLU A N 1
ATOM 662 C CA A GLU A 1 82 ? 29.205 19.775 17.300 0.50 8.47 81 GLU A CA 1
ATOM 663 C CA B GLU A 1 82 ? 29.203 19.761 17.299 0.50 9.13 81 GLU A CA 1
ATOM 664 C C . GLU A 1 82 ? 28.823 20.476 18.589 1.00 8.54 81 GLU A C 1
ATOM 665 O O . GLU A 1 82 ? 29.615 20.538 19.524 1.00 10.28 81 GLU A O 1
ATOM 676 N N . SER A 1 83 ? 27.605 21.013 18.620 1.00 7.66 82 SER A N 1
ATOM 677 C CA . SER A 1 83 ? 27.071 21.707 19.788 1.00 8.26 82 SER A CA 1
ATOM 678 C C . SER A 1 83 ? 26.281 20.755 20.684 1.00 8.38 82 SER A C 1
ATOM 679 O O . SER A 1 83 ? 26.091 19.583 20.367 1.00 9.45 82 SER A O 1
ATOM 682 N N . THR A 1 84 ? 25.815 21.281 21.808 1.00 8.16 83 THR A N 1
ATOM 683 C CA . THR A 1 84 ? 25.001 20.507 22.746 1.00 8.76 83 THR A CA 1
ATOM 684 C C . THR A 1 84 ? 23.503 20.591 22.489 1.00 8.42 83 THR A C 1
ATOM 685 O O . THR A 1 84 ? 22.727 19.942 23.185 1.00 8.54 83 THR A O 1
ATOM 689 N N . ALA A 1 85 ? 23.102 21.385 21.499 1.00 8.19 84 ALA A N 1
ATOM 690 C CA . ALA A 1 85 ? 21.686 21.668 21.248 1.00 8.50 84 ALA A CA 1
ATOM 691 C C . ALA A 1 85 ? 21.264 21.123 19.892 1.00 8.19 84 ALA A C 1
A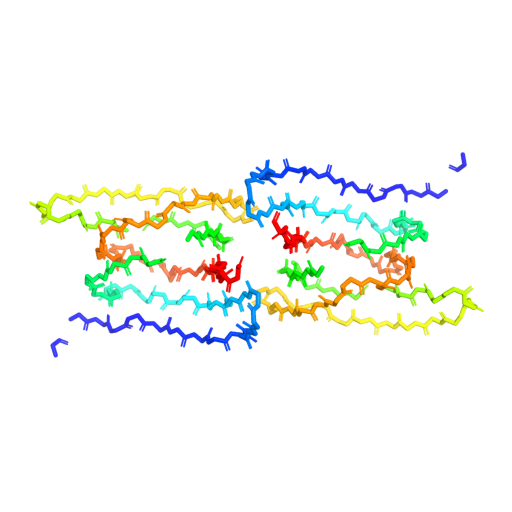TOM 692 O O . ALA A 1 85 ? 22.022 21.212 18.932 1.00 8.73 84 ALA A O 1
ATOM 694 N N . GLU A 1 86 ? 20.057 20.577 19.803 1.00 7.63 85 GLU A N 1
ATOM 695 C CA . GLU A 1 86 ? 19.523 20.179 18.513 1.00 7.62 85 GLU A CA 1
ATOM 696 C C . GLU A 1 86 ? 19.483 21.399 17.583 1.00 6.72 85 GLU A C 1
ATOM 697 O O . GLU A 1 86 ? 19.057 22.489 17.978 1.00 7.32 85 GLU A O 1
ATOM 703 N N . ILE A 1 87 ? 19.947 21.211 16.353 1.00 6.95 86 ILE A N 1
ATOM 704 C CA . ILE A 1 87 ? 19.861 22.240 15.325 1.00 6.52 86 ILE A CA 1
ATOM 705 C C . ILE A 1 87 ? 18.635 21.949 14.477 1.00 6.36 86 ILE A C 1
ATOM 706 O O . ILE A 1 87 ? 18.396 20.804 14.098 1.00 6.93 86 ILE A O 1
ATOM 711 N N . VAL A 1 88 ? 17.836 22.980 14.216 1.00 6.10 87 VAL A N 1
ATOM 712 C CA . VAL A 1 88 ? 16.614 22.822 13.444 1.00 6.95 87 VAL A CA 1
ATOM 713 C C . VAL A 1 88 ? 16.492 23.964 12.450 1.00 6.59 87 VAL A C 1
ATOM 714 O O . VAL A 1 88 ? 16.558 25.142 12.806 1.00 6.41 87 VAL A O 1
ATOM 718 N N . PHE A 1 89 ? 16.287 23.620 11.190 1.00 6.69 88 PHE A N 1
ATOM 719 C CA . PHE A 1 89 ? 16.043 24.639 10.186 1.00 6.02 88 PHE A CA 1
ATOM 720 C C . PHE A 1 89 ? 15.219 24.068 9.057 1.00 6.34 88 PHE A C 1
ATOM 721 O O . PHE A 1 89 ? 15.218 22.867 8.823 1.00 7.28 88 PHE A O 1
ATOM 729 N N . LEU A 1 90 ? 14.500 24.949 8.374 1.00 6.74 89 LEU A N 1
ATOM 730 C CA A LEU A 1 90 ? 13.857 24.572 7.129 0.50 7.25 89 LEU A CA 1
ATOM 731 C CA B LEU A 1 90 ? 13.846 24.610 7.118 0.50 7.74 89 LEU A CA 1
ATOM 732 C C . LEU A 1 90 ? 14.726 25.040 5.959 1.00 7.68 89 LEU A C 1
ATOM 733 O O . LEU A 1 90 ? 15.288 26.145 5.974 1.00 9.14 89 LEU A O 1
ATOM 742 N N . GLU A 1 91 ? 14.835 24.179 4.958 1.00 7.62 90 GLU A N 1
ATOM 743 C CA . GLU A 1 91 ? 15.548 24.485 3.732 1.00 8.39 90 GLU A CA 1
ATOM 744 C C . GLU A 1 91 ? 14.537 24.483 2.609 1.00 7.48 90 GLU A C 1
ATOM 745 O O . GLU A 1 91 ? 13.849 23.486 2.382 1.00 8.13 90 GLU A O 1
ATOM 751 N N . ILE A 1 92 ? 14.454 25.611 1.921 1.00 6.55 91 ILE A N 1
ATOM 752 C CA A ILE A 1 92 ? 13.492 25.800 0.858 0.50 6.65 91 ILE A CA 1
ATOM 753 C CA B ILE A 1 92 ? 13.494 25.804 0.857 0.50 7.45 91 ILE A CA 1
ATOM 754 C C . ILE A 1 92 ? 14.264 25.895 -0.448 1.00 6.78 91 ILE A C 1
ATOM 755 O O . ILE A 1 92 ? 14.887 26.915 -0.744 1.00 6.09 91 ILE A O 1
ATOM 764 N N . GLU A 1 93 ? 14.253 24.798 -1.198 1.00 7.11 92 GLU A N 1
ATOM 765 C CA . GLU A 1 93 ? 14.949 24.720 -2.471 1.00 7.71 92 GLU A CA 1
ATOM 766 C C . GLU A 1 93 ? 14.073 25.270 -3.580 1.00 7.50 92 GLU A C 1
ATOM 767 O O . GLU A 1 93 ? 12.878 24.993 -3.657 1.00 7.44 92 GLU A O 1
ATOM 773 N N . LEU A 1 94 ? 14.685 26.060 -4.449 1.00 7.81 93 LEU A N 1
ATOM 774 C CA . LEU A 1 94 ? 13.956 26.850 -5.422 1.00 9.25 93 LEU A CA 1
ATOM 775 C C . LEU A 1 94 ? 13.990 26.156 -6.776 1.00 9.39 93 LEU A C 1
ATOM 776 O O . LEU A 1 94 ? 15.024 26.106 -7.434 1.00 10.41 93 LEU A O 1
ATOM 781 N N . LYS A 1 95 ? 12.858 25.593 -7.182 1.00 8.49 94 LYS A N 1
ATOM 782 C CA . LYS A 1 95 ? 12.792 24.885 -8.459 1.00 9.64 94 LYS A CA 1
ATOM 783 C C . LYS A 1 95 ? 12.603 25.816 -9.641 1.00 11.76 94 LYS A C 1
ATOM 784 O O . LYS A 1 95 ? 12.131 26.945 -9.482 1.00 12.55 94 LYS A O 1
ATOM 790 N N . ALA A 1 96 ? 12.962 25.321 -10.824 1.00 13.43 95 ALA A N 1
ATOM 791 C CA . ALA A 1 96 ? 12.568 25.933 -12.092 1.00 14.29 95 ALA A CA 1
ATOM 792 C C . ALA A 1 96 ? 11.307 25.239 -12.614 1.00 14.49 95 ALA A C 1
ATOM 793 O O . ALA A 1 96 ? 11.133 24.037 -12.397 1.00 14.96 95 ALA A O 1
ATOM 795 N N . GLY B 1 1 ? -5.841 55.873 12.822 1.00 16.06 0 GLY B N 1
ATOM 796 C CA . GLY B 1 1 ? -6.942 54.934 12.890 1.00 12.83 0 GLY B CA 1
ATOM 797 C C . GLY B 1 1 ? -6.655 53.919 13.962 1.00 11.22 0 GLY B C 1
ATOM 798 O O . GLY B 1 1 ? -5.516 53.724 14.366 1.00 11.93 0 GLY B O 1
ATOM 812 N N . THR B 1 3 ? -6.867 50.593 14.053 1.00 8.50 2 THR B N 1
ATOM 813 C CA A THR B 1 3 ? -6.166 49.377 13.668 0.50 8.05 2 THR B CA 1
ATOM 814 C CA B THR B 1 3 ? -6.161 49.376 13.707 0.50 8.55 2 THR B CA 1
ATOM 815 C C . THR B 1 3 ? -4.669 49.644 13.632 1.00 7.17 2 THR B C 1
ATOM 816 O O . THR B 1 3 ? -4.233 50.673 13.100 1.00 8.17 2 THR B O 1
ATOM 823 N N . VAL B 1 4 ? -3.891 48.721 14.185 1.00 8.03 3 VAL B N 1
ATOM 824 C CA . VAL B 1 4 ? -2.447 48.822 14.181 1.0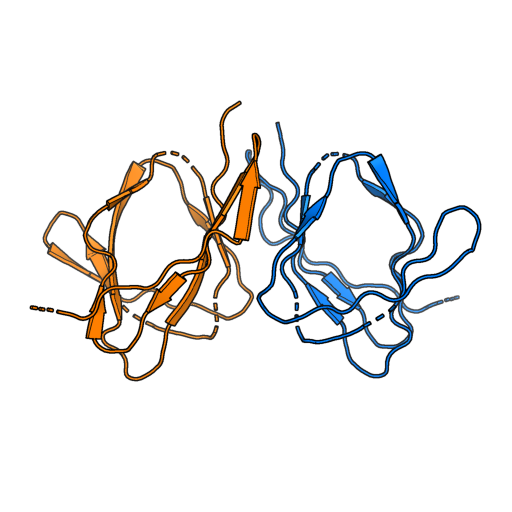0 8.95 3 VAL B CA 1
ATOM 825 C C . VAL B 1 4 ? -1.931 48.251 12.862 1.00 8.88 3 VAL B C 1
ATOM 826 O O . VAL B 1 4 ? -2.445 47.249 12.361 1.00 8.99 3 VAL B O 1
ATOM 830 N N . ALA B 1 5 ? -0.928 48.889 12.275 1.00 9.49 4 ALA B N 1
ATOM 831 C CA . ALA B 1 5 ? -0.329 48.357 11.059 1.00 10.07 4 ALA B CA 1
ATOM 832 C C . ALA B 1 5 ? 0.451 47.069 11.329 1.00 9.62 4 ALA B C 1
ATOM 833 O O . ALA B 1 5 ? 1.144 46.951 12.334 1.00 10.53 4 ALA B O 1
ATOM 835 N N . ALA B 1 6 ? 0.321 46.100 10.431 1.00 8.64 5 ALA B N 1
ATOM 836 C CA . ALA B 1 6 ? 1.209 44.948 10.450 1.00 9.31 5 ALA B CA 1
ATOM 837 C C . ALA B 1 6 ? 2.619 45.434 10.131 1.00 9.29 5 ALA B C 1
ATOM 838 O O . ALA B 1 6 ? 2.788 46.397 9.378 1.00 11.37 5 ALA B O 1
ATOM 840 N N . LYS B 1 7 ? 3.627 44.766 10.683 1.00 9.89 6 LYS B N 1
ATOM 841 C CA . LYS B 1 7 ? 5.013 45.089 10.386 1.00 10.61 6 LYS B CA 1
ATOM 842 C C . LYS B 1 7 ? 5.576 44.057 9.422 1.00 9.93 6 LYS B C 1
ATOM 843 O O . LYS B 1 7 ? 5.282 42.861 9.535 1.00 9.69 6 LYS B O 1
ATOM 849 N N . SER B 1 8 ? 6.395 44.516 8.481 1.00 10.01 7 SER B N 1
ATOM 850 C CA . SER B 1 8 ? 7.071 43.605 7.562 1.00 11.16 7 SER B CA 1
ATOM 851 C C . SER B 1 8 ? 8.538 43.983 7.360 1.00 10.67 7 SER B C 1
ATOM 852 O O . SER B 1 8 ? 8.885 45.158 7.373 1.00 12.71 7 SER B O 1
ATOM 855 N N . GLU B 1 9 ? 9.383 42.971 7.189 1.00 9.25 8 GLU B N 1
ATOM 856 C CA . GLU B 1 9 ? 10.797 43.157 6.891 1.00 9.95 8 GLU B CA 1
ATOM 857 C C . GLU B 1 9 ? 11.177 42.200 5.771 1.00 8.90 8 GLU B C 1
ATOM 858 O O . GLU B 1 9 ? 10.999 40.978 5.886 1.00 8.78 8 GLU B O 1
ATOM 864 N N . ILE B 1 10 ? 11.689 42.754 4.680 1.00 8.30 9 ILE B N 1
ATOM 865 C CA . ILE B 1 10 ? 12.137 41.927 3.568 1.00 8.75 9 ILE B CA 1
ATOM 866 C C . ILE B 1 10 ? 13.548 41.433 3.867 1.00 8.94 9 ILE B C 1
ATOM 867 O O . ILE B 1 10 ? 14.501 42.208 3.856 1.00 10.99 9 ILE B O 1
ATOM 872 N N . GLN B 1 11 ? 13.672 40.147 4.169 1.00 7.90 10 GLN B N 1
ATOM 873 C CA . GLN B 1 11 ? 14.951 39.568 4.570 1.00 8.46 10 GLN B CA 1
ATOM 874 C C . GLN B 1 11 ? 15.817 39.194 3.380 1.00 8.44 10 GLN B C 1
ATOM 875 O O . GLN B 1 11 ? 17.049 39.269 3.445 1.00 9.20 10 GLN B O 1
ATOM 881 N N . ILE B 1 12 ? 15.161 38.747 2.309 1.00 7.63 11 ILE B N 1
ATOM 882 C CA . ILE B 1 12 ? 15.856 38.287 1.113 1.00 8.06 11 ILE B CA 1
ATOM 883 C C . ILE B 1 12 ? 15.037 38.750 -0.065 1.00 6.61 11 ILE B C 1
ATOM 884 O O . ILE B 1 12 ? 13.802 38.655 -0.061 1.00 6.70 11 ILE B O 1
ATOM 889 N N . ASP B 1 13 ? 15.700 39.237 -1.102 1.00 6.58 12 ASP B N 1
ATOM 890 C CA . ASP B 1 13 ? 14.971 39.565 -2.310 1.00 6.38 12 ASP B CA 1
ATOM 891 C C . ASP B 1 13 ? 15.926 39.446 -3.492 1.00 7.55 12 ASP B C 1
ATOM 892 O O . ASP B 1 13 ? 16.919 40.187 -3.577 1.00 8.53 12 ASP B O 1
ATOM 897 N N . ASN B 1 14 ? 15.637 38.512 -4.395 1.00 8.12 13 ASN B N 1
ATOM 898 C CA . ASN B 1 14 ? 16.496 38.280 -5.549 1.00 8.11 13 ASN B CA 1
ATOM 899 C C . ASN B 1 14 ? 15.675 37.799 -6.740 1.00 7.97 13 ASN B C 1
ATOM 900 O O . ASN B 1 14 ? 14.449 37.800 -6.701 1.00 7.67 13 ASN B O 1
ATOM 905 N N . ASP B 1 15 ? 16.329 37.396 -7.818 1.00 8.62 14 ASP B N 1
ATOM 906 C CA A ASP B 1 15 ? 15.591 37.095 -9.036 0.50 9.38 14 ASP B CA 1
ATOM 907 C CA B ASP B 1 15 ? 15.600 37.086 -9.040 0.50 9.40 14 ASP B CA 1
ATOM 908 C C . ASP B 1 15 ? 14.742 35.828 -8.923 1.00 8.98 14 ASP B C 1
ATOM 909 O O . ASP B 1 15 ? 13.893 35.575 -9.780 1.00 10.01 14 ASP B O 1
ATOM 918 N N . GLU B 1 16 ? 14.956 35.045 -7.866 1.00 9.24 15 GLU B N 1
ATOM 919 C CA A GLU B 1 16 ? 14.208 33.804 -7.682 0.50 9.18 15 GLU B CA 1
ATOM 920 C CA B GLU B 1 16 ? 14.227 33.796 -7.667 0.50 9.18 15 GLU B CA 1
ATOM 921 C C . GLU B 1 16 ? 13.163 33.883 -6.573 1.00 8.90 15 GLU B C 1
ATOM 922 O O . GLU B 1 16 ? 12.140 33.187 -6.618 1.00 8.96 15 GLU B O 1
ATOM 933 N N . VAL B 1 17 ? 13.403 34.720 -5.574 1.00 8.18 16 VAL B N 1
ATOM 934 C CA . VAL B 1 17 ? 12.598 34.615 -4.385 1.00 8.21 16 VAL B CA 1
ATOM 935 C C . VAL B 1 17 ? 12.577 35.909 -3.579 1.00 7.93 16 VAL B C 1
ATOM 936 O O . VAL B 1 17 ? 13.517 36.696 -3.616 1.00 8.09 16 VAL B O 1
ATOM 940 N N . ARG B 1 18 ? 11.484 36.116 -2.856 1.00 6.92 17 ARG B N 1
ATOM 941 C CA . ARG B 1 18 ? 11.416 37.150 -1.833 1.00 7.72 17 ARG B CA 1
ATOM 942 C C . ARG B 1 18 ? 10.943 36.547 -0.521 1.00 8.98 17 ARG B C 1
ATOM 943 O O . ARG B 1 18 ? 9.925 35.851 -0.491 1.00 11.37 17 ARG B O 1
ATOM 951 N N . VAL B 1 19 ? 11.667 36.839 0.554 1.00 7.32 18 VAL B N 1
ATOM 952 C CA . VAL B 1 19 ? 11.332 36.363 1.891 1.00 7.18 18 VAL B CA 1
ATOM 953 C C . VAL B 1 19 ? 11.015 37.560 2.774 1.00 7.82 18 VAL B C 1
ATOM 954 O O . VAL B 1 19 ? 11.866 38.424 2.965 1.00 7.91 18 VAL B O 1
ATOM 958 N N . THR B 1 20 ? 9.782 37.609 3.275 1.00 7.41 19 THR B N 1
ATOM 959 C CA . THR B 1 20 ? 9.321 38.690 4.138 1.00 7.77 19 THR B CA 1
ATOM 960 C C . THR B 1 20 ? 8.894 38.157 5.487 1.00 7.34 19 THR B C 1
ATOM 961 O O . THR B 1 20 ? 8.106 37.214 5.575 1.00 7.89 19 THR B O 1
ATOM 965 N N . GLU B 1 21 ? 9.426 38.771 6.536 1.00 7.46 20 GLU B N 1
ATOM 966 C CA A GLU B 1 21 ? 8.990 38.496 7.895 0.50 8.15 20 GLU B CA 1
ATOM 967 C CA B GLU B 1 21 ? 8.982 38.486 7.886 0.50 8.12 20 GLU B CA 1
ATOM 968 C C . GLU B 1 21 ? 7.821 39.405 8.247 1.00 7.83 20 GLU B C 1
ATOM 969 O O . GLU B 1 21 ? 7.933 40.631 8.169 1.00 7.99 20 GLU B O 1
ATOM 980 N N . TRP B 1 22 ? 6.702 38.794 8.633 1.00 6.83 21 TRP B N 1
ATOM 981 C CA . TRP B 1 22 ? 5.514 39.525 9.059 1.00 6.96 21 TRP B CA 1
ATOM 982 C C . TRP B 1 22 ? 5.344 39.418 10.562 1.00 7.11 21 TRP B C 1
ATOM 983 O O . TRP B 1 22 ? 5.409 38.328 11.125 1.00 7.56 21 TRP B O 1
ATOM 994 N N . ARG B 1 23 ? 5.140 40.563 11.204 1.00 7.06 22 ARG B N 1
ATOM 995 C CA . ARG B 1 23 ? 4.851 40.613 12.632 1.00 8.39 22 ARG B CA 1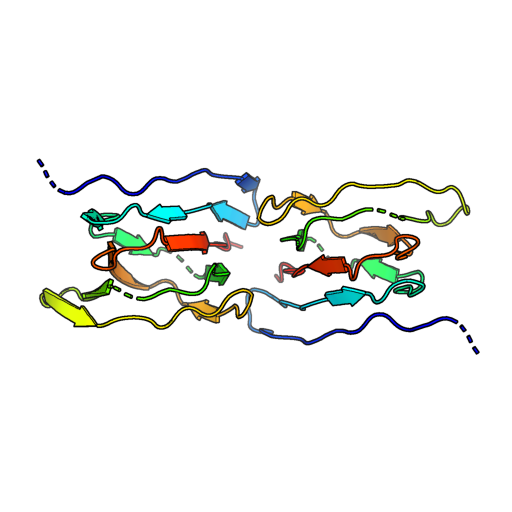
ATOM 996 C C . ARG B 1 23 ? 3.565 41.384 12.828 1.00 8.04 22 ARG B C 1
ATOM 997 O O . ARG B 1 23 ? 3.458 42.551 12.441 1.00 8.76 22 ARG B O 1
ATOM 1005 N N . LEU B 1 24 ? 2.579 40.722 13.419 1.00 7.01 23 LEU B N 1
ATOM 1006 C CA . LEU B 1 24 ? 1.283 41.339 13.660 1.00 7.43 23 LEU B CA 1
ATOM 1007 C C . LEU B 1 24 ? 1.028 41.461 15.149 1.00 7.80 23 LEU B C 1
ATOM 1008 O O . LEU B 1 24 ? 0.731 40.471 15.826 1.00 7.28 23 LEU B O 1
ATOM 1013 N N . PRO B 1 25 ? 1.137 42.688 15.671 1.00 7.93 24 PRO B N 1
ATOM 1014 C CA . PRO B 1 25 ? 0.759 42.924 17.069 1.00 9.08 24 PRO B CA 1
ATOM 1015 C C . PRO B 1 25 ? -0.734 42.640 17.286 1.00 8.03 24 PRO B C 1
ATOM 1016 O O . PRO B 1 25 ? -1.514 42.638 16.343 1.00 6.89 24 PRO B O 1
ATOM 1020 N N . PRO B 1 26 ? -1.146 42.419 18.535 1.00 7.78 25 PRO B N 1
ATOM 1021 C CA . PRO B 1 26 ? -2.587 42.330 18.805 1.00 7.96 25 PRO B CA 1
ATOM 1022 C C . PRO B 1 26 ? -3.308 43.567 18.270 1.00 7.44 25 PRO B C 1
ATOM 1023 O O . PRO B 1 26 ? -2.820 44.685 18.442 1.00 7.91 25 PRO B O 1
ATOM 1027 N N . GLY B 1 27 ? -4.440 43.363 17.605 1.00 7.77 26 GLY B N 1
ATOM 1028 C CA . GLY B 1 27 ? -5.212 44.473 17.071 1.00 8.83 26 GLY B CA 1
ATOM 1029 C C . GLY B 1 27 ? -4.680 45.053 15.770 1.00 8.11 26 GLY B C 1
ATOM 1030 O O . GLY B 1 27 ? -5.029 46.177 15.400 1.00 9.66 26 GLY B O 1
ATOM 1031 N N . SER B 1 28 ? -3.838 44.302 15.070 1.00 7.97 27 SER B N 1
ATOM 1032 C CA . SER B 1 28 ? -3.278 44.774 13.809 1.00 7.82 27 SER B CA 1
ATOM 1033 C C . SER B 1 28 ? -3.913 44.091 12.598 1.00 7.58 27 SER B C 1
ATOM 1034 O O . SER B 1 28 ? -4.635 43.091 12.731 1.00 7.65 27 SER B O 1
ATOM 1037 N N . ALA B 1 29 ? -3.620 44.646 11.422 1.00 7.85 28 ALA B N 1
ATOM 1038 C CA . ALA B 1 29 ? -4.060 44.087 10.144 1.00 8.79 28 ALA B CA 1
ATOM 1039 C C . ALA B 1 29 ? -3.090 44.470 9.033 1.00 9.15 28 ALA B C 1
ATOM 1040 O O . ALA B 1 29 ? -2.520 45.556 9.050 1.00 9.58 28 ALA B O 1
ATOM 1042 N N . THR B 1 30 ? -2.909 43.581 8.062 1.00 8.75 29 THR B N 1
ATOM 1043 C CA . THR B 1 30 ? -2.079 43.884 6.896 1.00 8.97 29 THR B CA 1
ATOM 1044 C C . THR B 1 30 ? -2.783 44.846 5.954 1.00 9.63 29 THR B C 1
ATOM 1045 O O . THR B 1 30 ? -2.133 45.542 5.170 1.00 10.11 29 THR B O 1
ATOM 1049 N N . GLY B 1 31 ? -4.109 44.875 6.044 1.00 8.62 30 GLY B N 1
ATOM 1050 C CA . GLY B 1 31 ? -4.933 45.430 4.989 1.00 9.66 30 GLY B CA 1
ATOM 1051 C C . GLY B 1 31 ? -5.137 44.402 3.887 1.00 9.76 30 GLY B C 1
ATOM 1052 O O . GLY B 1 31 ? -4.317 43.499 3.695 1.00 9.38 30 GLY B O 1
ATOM 1053 N N . HIS B 1 32 ? -6.253 44.523 3.177 1.00 9.26 31 HIS B N 1
ATOM 1054 C CA A HIS B 1 32 ? -6.555 43.638 2.063 0.50 9.06 31 HIS B CA 1
ATOM 1055 C CA B HIS B 1 32 ? -6.567 43.645 2.058 0.50 9.06 31 HIS B CA 1
ATOM 1056 C C . HIS B 1 32 ? -5.499 43.759 0.976 1.00 10.32 31 HIS B C 1
ATOM 1057 O O . HIS B 1 32 ? -5.085 44.863 0.609 1.00 10.29 31 HIS B O 1
ATOM 1070 N N . HIS B 1 33 ? -5.054 42.617 0.465 1.00 10.44 32 HIS B N 1
ATOM 1071 C CA . HIS B 1 33 ? -4.056 42.607 -0.582 1.00 10.88 32 HIS B CA 1
ATOM 1072 C C . HIS B 1 33 ? -4.293 41.375 -1.426 1.00 10.26 32 HIS B C 1
ATOM 1073 O O . HIS B 1 33 ? -4.995 40.455 -1.010 1.00 10.25 32 HIS B O 1
ATOM 1080 N N . THR B 1 34 ? -3.718 41.370 -2.616 1.00 11.65 33 THR B N 1
ATOM 1081 C CA . THR B 1 34 ? -3.761 40.197 -3.464 1.00 13.30 33 THR B CA 1
ATOM 1082 C C . THR B 1 34 ? -2.356 39.652 -3.637 1.00 11.77 33 THR B C 1
ATOM 1083 O O . THR B 1 34 ? -1.366 40.372 -3.518 1.00 13.52 33 THR B O 1
ATOM 1087 N N . HIS B 1 35 ? -2.294 38.357 -3.907 1.00 10.36 34 HIS B N 1
ATOM 1088 C CA . HIS B 1 35 ? -1.043 37.653 -4.095 1.00 9.33 34 HIS B CA 1
ATOM 1089 C C . HIS B 1 35 ? -0.816 37.375 -5.559 1.00 9.10 34 HIS B C 1
ATOM 1090 O O . HIS B 1 35 ? -1.607 36.675 -6.191 1.00 10.09 34 HIS B O 1
ATOM 1097 N N . GLY B 1 36 ? 0.261 37.927 -6.103 1.00 9.23 35 GLY B N 1
ATOM 1098 C CA . GLY B 1 36 ? 0.583 37.707 -7.496 1.00 10.29 35 GLY B CA 1
ATOM 1099 C C . GLY B 1 36 ? 1.596 36.604 -7.719 1.00 9.98 35 GLY B C 1
ATOM 1100 O O . GLY B 1 36 ? 1.912 36.296 -8.868 1.00 10.01 35 GLY B O 1
ATOM 1109 N N . ASP B 1 38 ? 2.909 32.582 -6.253 1.00 8.45 37 ASP B N 1
ATOM 1110 C CA . ASP B 1 38 ? 2.817 31.420 -5.378 1.00 8.09 37 ASP B CA 1
ATOM 1111 C C . ASP B 1 38 ? 3.755 31.645 -4.203 1.00 7.71 37 ASP B C 1
ATOM 1112 O O . ASP B 1 38 ? 4.801 32.300 -4.336 1.00 8.03 37 ASP B O 1
ATOM 1117 N N . TYR B 1 39 ? 3.398 31.088 -3.056 1.00 7.38 38 TYR B N 1
ATOM 1118 C CA . TYR B 1 39 ? 4.191 31.327 -1.868 1.00 7.55 38 TYR B CA 1
ATOM 1119 C C . TYR B 1 39 ? 4.100 30.211 -0.848 1.00 7.78 38 TYR B C 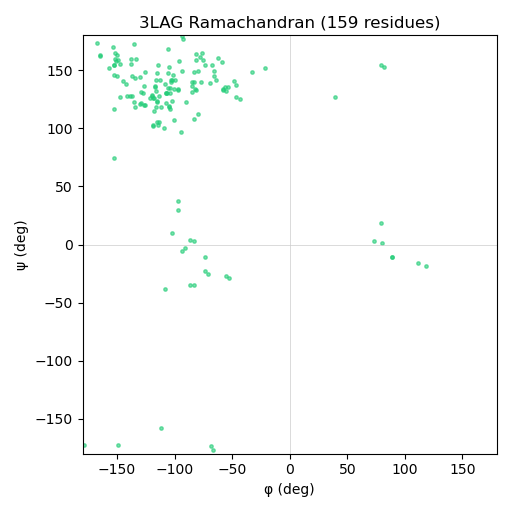1
ATOM 1120 O O . TYR B 1 39 ? 3.296 29.277 -0.979 1.00 8.83 38 TYR B O 1
ATOM 1129 N N . VAL B 1 40 ? 4.971 30.315 0.146 1.00 6.81 39 VAL B N 1
ATOM 1130 C CA . VAL B 1 40 ? 5.029 29.408 1.273 1.00 6.67 39 VAL B CA 1
ATOM 1131 C C . VAL B 1 40 ? 4.972 30.250 2.540 1.00 6.07 39 VAL B C 1
ATOM 1132 O O . VAL B 1 40 ? 5.620 31.296 2.632 1.00 6.22 39 VAL B O 1
ATOM 1136 N N . VAL B 1 41 ? 4.174 29.797 3.498 1.00 5.88 40 VAL B N 1
ATOM 1137 C CA . VAL B 1 41 ? 4.120 30.407 4.816 1.00 6.84 40 VAL B CA 1
ATOM 1138 C C . VAL B 1 41 ? 4.874 29.523 5.795 1.00 6.63 40 VAL B C 1
ATOM 1139 O O . VAL B 1 41 ? 4.644 28.310 5.852 1.00 6.72 40 VAL B O 1
ATOM 1143 N N . VAL B 1 42 ? 5.770 30.137 6.563 1.00 6.41 41 VAL B N 1
ATOM 1144 C CA . VAL B 1 42 ? 6.465 29.445 7.645 1.00 7.09 41 VAL B CA 1
ATOM 1145 C C . VAL B 1 42 ? 6.112 30.134 8.946 1.00 6.96 41 VAL B C 1
ATOM 1146 O O . VAL B 1 42 ? 6.644 31.211 9.251 1.00 6.03 41 VAL B O 1
ATOM 1150 N N . PRO B 1 43 ? 5.197 29.535 9.722 1.00 6.85 42 PRO B N 1
ATOM 1151 C CA . PRO B 1 43 ? 4.890 30.145 11.012 1.00 7.34 42 PRO B CA 1
ATOM 1152 C C . PRO B 1 43 ? 6.072 30.023 11.952 1.00 7.90 42 PRO B C 1
ATOM 1153 O O . PRO B 1 43 ? 6.700 28.962 12.065 1.00 7.49 42 PRO B O 1
ATOM 1165 N N . ALA B 1 45 ? 5.662 31.003 15.195 1.00 10.09 44 ALA B N 1
ATOM 1166 C CA . ALA B 1 45 ? 5.067 30.854 16.508 1.00 11.00 44 ALA B CA 1
ATOM 1167 C C . ALA B 1 45 ? 3.674 30.297 16.316 1.00 10.38 44 ALA B C 1
ATOM 1168 O O . ALA B 1 45 ? 3.043 30.575 15.307 1.00 9.21 44 ALA B O 1
ATOM 1170 N N . ASP B 1 46 ? 3.192 29.503 17.269 1.00 10.44 45 ASP B N 1
ATOM 1171 C CA . ASP B 1 46 ? 1.819 29.021 17.207 1.00 10.68 45 ASP B CA 1
ATOM 1172 C C . ASP B 1 46 ? 0.901 30.228 17.313 1.00 11.67 45 ASP B C 1
ATOM 1173 O O . ASP B 1 46 ? 1.174 31.164 18.065 1.00 10.70 45 ASP B O 1
ATOM 1178 N N . GLY B 1 47 ? -0.186 30.227 16.563 1.00 11.45 46 GLY B N 1
ATOM 1179 C CA . GLY B 1 47 ? -1.058 31.378 16.615 1.00 12.66 46 GLY B CA 1
ATOM 1180 C C . GLY B 1 47 ? -2.381 31.127 15.954 1.00 10.79 46 GLY B C 1
ATOM 1181 O O . GLY B 1 47 ? -2.593 30.094 15.317 1.00 12.10 46 GLY B O 1
ATOM 1182 N N . GLU B 1 48 ? -3.253 32.119 16.102 1.00 9.91 47 GLU B N 1
ATOM 1183 C CA A GLU B 1 48 ? -4.571 32.087 15.494 0.50 9.14 47 GLU B CA 1
ATOM 1184 C CA B GLU B 1 48 ? -4.598 32.107 15.552 0.50 10.12 47 GLU B CA 1
ATOM 1185 C C . GLU B 1 48 ? -4.732 33.384 14.728 1.00 9.52 47 GLU B C 1
ATOM 1186 O O . GLU B 1 48 ? -4.890 34.458 15.305 1.00 9.37 47 GLU B O 1
ATOM 1205 N N . THR B 1 50 ? -6.521 35.761 11.967 1.00 9.13 49 THR B N 1
ATOM 1206 C CA . THR B 1 50 ? -7.788 36.058 11.322 1.00 10.09 49 THR B CA 1
ATOM 1207 C C . THR B 1 50 ? -7.570 36.354 9.838 1.00 9.43 49 THR B C 1
ATOM 1208 O O . THR B 1 50 ? -6.722 37.171 9.467 1.00 10.54 49 THR B O 1
ATOM 1212 N N . ILE B 1 51 ? -8.329 35.661 8.989 1.00 8.82 50 ILE B N 1
ATOM 1213 C CA . ILE B 1 51 ? -8.292 35.891 7.554 1.00 9.31 50 ILE B CA 1
ATOM 1214 C C . ILE B 1 51 ? -9.655 36.406 7.134 1.00 9.17 50 ILE B C 1
ATOM 1215 O O . ILE B 1 51 ? -10.673 35.759 7.408 1.00 9.99 50 ILE B O 1
ATOM 1220 N N . VAL B 1 52 ? -9.684 37.580 6.507 1.00 9.17 51 VAL B N 1
ATOM 1221 C CA . VAL B 1 52 ? -10.932 38.161 6.030 1.00 10.22 51 VAL B CA 1
ATOM 1222 C C . VAL B 1 52 ? -11.001 37.980 4.523 1.00 9.11 51 VAL B C 1
ATOM 1223 O O . VAL B 1 52 ? -10.143 38.472 3.777 1.00 10.38 51 VAL B O 1
ATOM 1227 N N . ALA B 1 53 ? -12.001 37.217 4.089 1.00 11.81 52 ALA B N 1
ATOM 1228 C CA . ALA B 1 53 ? -12.196 36.924 2.679 1.00 14.07 52 ALA B CA 1
ATOM 1229 C C . ALA B 1 53 ? -12.799 38.145 1.995 1.00 14.78 52 ALA B C 1
ATOM 1230 O O . ALA B 1 53 ? -13.297 39.049 2.666 1.00 13.76 52 ALA B O 1
ATOM 1232 N N . PRO B 1 54 ? -12.755 38.183 0.653 1.00 16.32 53 PRO B N 1
ATOM 1233 C CA . PRO B 1 54 ? -13.343 39.335 -0.041 1.00 18.40 53 PRO B CA 1
ATOM 1234 C C . PRO B 1 54 ? -14.813 39.584 0.323 1.00 19.39 53 PRO B C 1
ATOM 1235 O O . PRO B 1 54 ? -15.245 40.733 0.252 1.00 21.38 53 PRO B O 1
ATOM 1239 N N . ASP B 1 55 ? -15.557 38.550 0.716 1.00 18.05 54 ASP B N 1
ATOM 1240 C CA . ASP B 1 55 ? -16.969 38.732 1.058 1.00 16.81 54 ASP B CA 1
ATOM 1241 C C . ASP B 1 55 ? -17.179 39.225 2.485 1.00 17.10 54 ASP B C 1
ATOM 1242 O O . ASP B 1 55 ? -18.314 39.364 2.945 1.00 17.53 54 ASP B O 1
ATOM 1247 N N . GLY B 1 56 ? -16.083 39.486 3.189 1.00 16.08 55 GLY B N 1
ATOM 1248 C CA . GLY B 1 56 ? -16.172 40.030 4.527 1.00 16.97 55 GLY B CA 1
ATOM 1249 C C . GLY B 1 56 ? -16.264 38.989 5.622 1.00 16.12 55 GLY B C 1
ATOM 1250 O O . GLY B 1 56 ? -16.147 39.324 6.802 1.00 16.37 55 GLY B O 1
ATOM 1251 N N . THR B 1 57 ? -16.473 37.726 5.250 1.00 14.58 56 THR B N 1
ATOM 1252 C CA . THR B 1 57 ? -16.495 36.660 6.253 1.00 13.10 56 THR B CA 1
ATOM 1253 C C . THR B 1 57 ? -15.083 36.357 6.748 1.00 11.02 56 THR B C 1
ATOM 1254 O O . THR B 1 57 ? -14.103 36.599 6.045 1.00 12.04 56 THR B O 1
ATOM 1258 N N . ARG B 1 58 ? -15.004 35.835 7.966 1.00 11.85 57 ARG B N 1
ATOM 1259 C CA . ARG B 1 58 ? -13.735 35.646 8.650 1.00 12.84 57 ARG B CA 1
ATOM 1260 C C . ARG B 1 58 ? -13.543 34.219 9.110 1.00 11.84 57 ARG B C 1
ATOM 1261 O O . ARG B 1 58 ? -14.504 33.533 9.474 1.00 11.23 57 ARG B O 1
ATOM 1269 N N . SER B 1 59 ? -12.288 33.801 9.128 1.00 11.02 58 SER B N 1
ATOM 1270 C CA . SER B 1 59 ? -11.913 32.511 9.673 1.00 10.57 58 SER B CA 1
ATOM 1271 C C . SER B 1 59 ? -10.606 32.699 10.429 1.00 10.50 58 SER B C 1
ATOM 1272 O O . SER B 1 59 ? -9.946 33.728 10.301 1.00 11.42 58 SER B O 1
ATOM 1275 N N A LEU B 1 60 ? -10.198 31.672 11.165 0.50 9.39 59 LEU B N 1
ATOM 1276 N N B LEU B 1 60 ? -10.276 31.713 11.256 0.50 11.14 59 LEU B N 1
ATOM 1277 C CA A LEU B 1 60 ? -9.056 31.780 12.059 0.50 9.42 59 LEU B CA 1
ATOM 1278 C CA B LEU B 1 60 ? -9.055 31.734 12.040 0.50 10.77 59 LEU B CA 1
ATOM 1279 C C A LEU B 1 60 ? -8.028 30.688 11.759 0.50 8.99 59 LEU B C 1
ATOM 1280 C C B LEU B 1 60 ? -8.139 30.624 11.561 0.50 10.21 59 LEU B C 1
ATOM 1281 O O A LEU B 1 60 ? -8.128 29.570 12.279 0.50 8.56 59 LEU B O 1
ATOM 1282 O O B LEU B 1 60 ? -8.415 29.443 11.757 0.50 10.05 59 LEU B O 1
ATOM 1291 N N . ALA B 1 61 ? -7.060 31.007 10.899 1.00 9.66 60 ALA B N 1
ATOM 1292 C CA . ALA B 1 61 ? -6.038 30.048 10.503 1.00 9.71 60 ALA B CA 1
ATOM 1293 C C . ALA B 1 61 ? -5.258 29.602 11.734 1.00 9.20 60 ALA B C 1
ATOM 1294 O O . ALA B 1 61 ? -4.796 30.430 12.544 1.00 9.31 60 ALA B O 1
ATOM 1296 N N . GLN B 1 62 ? -5.113 28.286 11.856 1.00 9.67 61 GLN B N 1
ATOM 1297 C CA . GLN B 1 62 ? -4.386 27.693 12.962 1.00 10.93 61 GLN B CA 1
ATOM 1298 C C . GLN B 1 62 ? -2.934 27.433 12.560 1.00 10.36 61 GLN B C 1
ATOM 1299 O O . GLN B 1 62 ? -2.615 26.424 11.921 1.00 11.88 61 GLN B O 1
ATOM 1305 N N . LEU B 1 63 ? -2.069 28.371 12.932 1.00 9.81 62 LEU B N 1
ATOM 1306 C CA . LEU B 1 63 ? -0.647 28.318 12.585 1.00 10.10 62 LEU B CA 1
ATOM 1307 C C . LEU B 1 63 ? 0.128 27.480 13.584 1.00 9.67 62 LEU B C 1
ATOM 1308 O O . LEU B 1 63 ? -0.007 27.699 14.787 1.00 10.01 62 LEU B O 1
ATOM 1313 N N . LYS B 1 64 ? 0.948 26.552 13.093 1.00 8.63 63 LYS B N 1
ATOM 1314 C CA . LYS B 1 64 ? 1.780 25.743 13.970 1.00 8.27 63 LYS B CA 1
ATOM 1315 C C . LYS B 1 64 ? 3.237 26.028 13.631 1.00 8.11 63 LYS B C 1
ATOM 1316 O O . LYS B 1 64 ? 3.649 25.937 12.473 1.00 8.20 63 LYS B O 1
ATOM 1322 N N . THR B 1 65 ? 4.005 26.393 14.650 1.00 7.17 64 THR B N 1
ATOM 1323 C CA . THR B 1 65 ? 5.429 26.662 14.498 1.00 8.49 64 THR B CA 1
ATOM 1324 C C . THR B 1 65 ? 6.132 25.631 13.631 1.00 8.37 64 THR B C 1
ATOM 1325 O O . THR B 1 65 ? 6.067 24.421 13.894 1.00 8.71 64 THR B O 1
ATOM 1329 N N . GLY B 1 66 ? 6.814 26.114 12.600 1.00 7.85 65 GLY B N 1
ATOM 1330 C CA . GLY B 1 66 ? 7.620 25.254 11.768 1.00 8.97 65 GLY B CA 1
ATOM 1331 C C . GLY B 1 66 ? 6.880 24.332 10.829 1.00 9.34 65 GLY B C 1
ATOM 1332 O O . GLY B 1 66 ? 7.511 23.527 10.161 1.00 10.40 65 GLY B O 1
ATOM 1333 N N . ARG B 1 67 ? 5.551 24.430 10.793 1.00 8.70 66 ARG B N 1
ATOM 1334 C CA A ARG B 1 67 ? 4.739 23.652 9.868 0.50 9.12 66 ARG B CA 1
ATOM 1335 C CA B ARG B 1 67 ? 4.756 23.639 9.862 0.50 9.12 66 ARG B CA 1
ATOM 1336 C C . ARG B 1 67 ? 4.373 24.524 8.686 1.00 8.56 66 ARG B C 1
ATOM 1337 O O . ARG B 1 67 ? 3.396 25.277 8.742 1.00 8.40 66 ARG B O 1
ATOM 1352 N N . SER B 1 68 ? 5.175 24.436 7.636 1.00 7.33 67 SER B N 1
ATOM 1353 C CA . SER B 1 68 ? 5.011 25.273 6.463 1.00 7.71 67 SER B CA 1
ATOM 1354 C C . SER B 1 68 ? 3.843 24.800 5.614 1.00 8.41 67 SER B C 1
ATOM 1355 O O . SER B 1 68 ? 3.403 23.646 5.702 1.00 9.70 67 SER B O 1
ATOM 1358 N N . TYR B 1 69 ? 3.329 25.707 4.793 1.00 7.36 68 TYR B N 1
ATOM 1359 C CA . TYR B 1 69 ? 2.305 25.345 3.833 1.00 8.54 68 TYR B CA 1
ATOM 1360 C C . TYR B 1 69 ? 2.389 26.236 2.618 1.00 8.24 68 TYR B C 1
ATOM 1361 O O . TYR B 1 69 ? 2.938 27.336 2.682 1.00 8.06 68 TYR B O 1
ATOM 1370 N N . ALA B 1 70 ? 1.838 25.740 1.516 1.00 8.95 69 ALA B N 1
ATOM 1371 C CA . ALA B 1 70 ? 1.930 26.385 0.217 1.00 9.36 69 ALA B CA 1
ATOM 1372 C C . ALA B 1 70 ? 0.602 27.028 -0.146 1.00 7.53 69 ALA B C 1
ATOM 1373 O O . ALA B 1 70 ? -0.479 26.511 0.193 1.00 7.83 69 ALA B O 1
ATOM 1375 N N . ARG B 1 71 ? 0.692 28.136 -0.873 1.00 7.38 70 ARG B N 1
ATOM 1376 C CA . ARG B 1 71 ? -0.475 28.865 -1.346 1.00 7.79 70 ARG B CA 1
ATOM 1377 C C . ARG B 1 71 ? -0.221 29.303 -2.784 1.00 7.02 70 ARG B 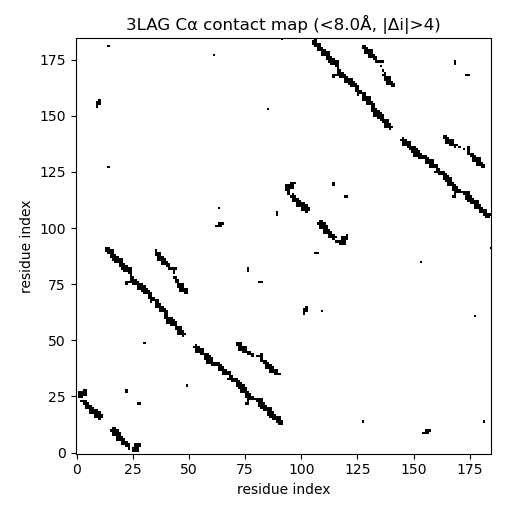C 1
ATOM 1378 O O . ARG B 1 71 ? 0.922 29.443 -3.218 1.00 7.95 70 ARG B O 1
ATOM 1386 N N . LYS B 1 72 ? -1.307 29.519 -3.520 1.00 8.40 71 LYS B N 1
ATOM 1387 C CA . LYS B 1 72 ? -1.247 29.892 -4.925 1.00 9.63 71 LYS B CA 1
ATOM 1388 C C . LYS B 1 72 ? -1.479 31.376 -5.148 1.00 9.53 71 LYS B C 1
ATOM 1389 O O . LYS B 1 72 ? -2.266 32.008 -4.438 1.00 9.71 71 LYS B O 1
ATOM 1395 N N . ALA B 1 73 ? -0.804 31.922 -6.156 1.00 8.98 72 ALA B N 1
ATOM 1396 C CA . ALA B 1 73 ? -1.160 33.230 -6.673 1.00 9.08 72 ALA B CA 1
ATOM 1397 C C . ALA B 1 73 ? -2.670 33.260 -6.870 1.00 9.72 72 ALA B C 1
ATOM 1398 O O . ALA B 1 73 ? -3.261 32.292 -7.355 1.00 9.92 72 ALA B O 1
ATOM 1400 N N . GLY B 1 74 ? -3.289 34.369 -6.485 1.00 9.71 73 GLY B N 1
ATOM 1401 C CA . GLY B 1 74 ? -4.716 34.537 -6.651 1.00 10.67 73 GLY B CA 1
ATOM 1402 C C . GLY B 1 74 ? -5.379 34.712 -5.306 1.00 10.25 73 GLY B C 1
ATOM 1403 O O . GLY B 1 74 ? -6.501 35.179 -5.224 1.00 10.52 73 GLY B O 1
ATOM 1404 N N . VAL B 1 75 ? -4.697 34.323 -4.235 1.00 10.17 74 VAL B N 1
ATOM 1405 C CA . VAL B 1 75 ? -5.237 34.565 -2.905 1.00 10.90 74 VAL B CA 1
ATOM 1406 C C . VAL B 1 75 ? -5.462 36.059 -2.720 1.00 10.46 74 VAL B C 1
ATOM 1407 O O . VAL B 1 75 ? -4.593 36.866 -3.050 1.00 11.59 74 VAL B O 1
ATOM 1411 N N . GLN B 1 76 ? -6.641 36.407 -2.206 1.00 11.34 75 GLN B N 1
ATOM 1412 C CA . GLN B 1 76 ? -7.014 37.789 -1.903 1.00 13.23 75 GLN B CA 1
ATOM 1413 C C . GLN B 1 76 ? -7.552 37.805 -0.488 1.00 10.95 75 GLN B C 1
ATOM 1414 O O . GLN B 1 76 ? -8.527 37.116 -0.183 1.00 11.77 75 GLN B O 1
ATOM 1420 N N . HIS B 1 77 ? -6.938 38.585 0.393 1.00 9.79 76 HIS B N 1
ATOM 1421 C CA . HIS B 1 77 ? -7.364 38.557 1.784 1.00 9.93 76 HIS B CA 1
ATOM 1422 C C . HIS B 1 77 ? -6.839 39.749 2.573 1.00 7.18 76 HIS B C 1
ATOM 1423 O O . HIS B 1 77 ? -5.882 40.411 2.157 1.00 8.68 76 HIS B O 1
ATOM 1430 N N . ASP B 1 78 ? -7.472 39.998 3.713 1.00 8.72 77 ASP B N 1
ATOM 1431 C CA . ASP B 1 78 ? -6.870 40.813 4.769 1.00 8.85 77 ASP B CA 1
ATOM 1432 C C . ASP B 1 78 ? -6.515 39.845 5.882 1.00 9.29 77 ASP B C 1
ATOM 1433 O O . ASP B 1 78 ? -7.288 38.943 6.170 1.00 10.24 77 ASP B O 1
ATOM 1438 N N . VAL B 1 79 ? -5.353 40.009 6.496 1.00 8.32 78 VAL B N 1
ATOM 1439 C CA . VAL B 1 79 ? -4.973 39.156 7.604 1.00 9.53 78 VAL B CA 1
ATOM 1440 C C . VAL B 1 79 ? -4.843 40.021 8.849 1.00 8.46 78 VAL B C 1
ATOM 1441 O O . VAL B 1 79 ? -4.234 41.090 8.816 1.00 8.85 78 VAL B O 1
ATOM 1445 N N . ARG B 1 80 ? -5.452 39.562 9.934 1.00 8.07 79 ARG B N 1
ATOM 1446 C CA . ARG B 1 80 ? -5.532 40.352 11.150 1.00 7.84 79 ARG B CA 1
ATOM 1447 C C . ARG B 1 80 ? -5.177 39.545 12.374 1.00 7.55 79 ARG B C 1
ATOM 1448 O O . ARG B 1 80 ? -5.257 38.316 12.371 1.00 8.75 79 ARG B O 1
ATOM 1456 N N . ASN B 1 81 ? -4.812 40.251 13.436 1.00 7.19 80 ASN B N 1
ATOM 1457 C CA . ASN B 1 81 ? -4.577 39.614 14.712 1.00 7.24 80 ASN B CA 1
ATOM 1458 C C . ASN B 1 81 ? -5.603 40.064 15.745 1.00 7.31 80 ASN B C 1
ATOM 1459 O O . ASN B 1 81 ? -5.522 41.182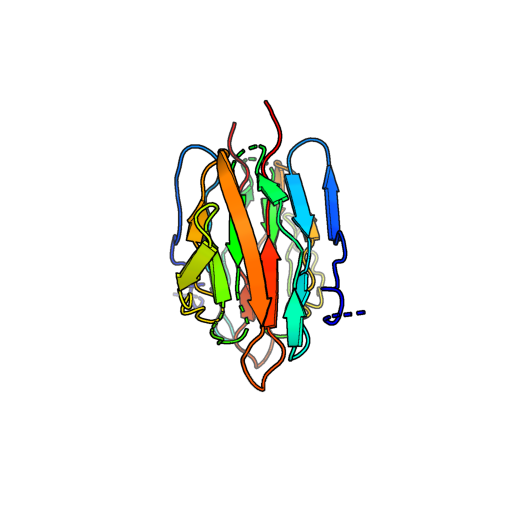 16.269 1.00 8.60 80 ASN B O 1
ATOM 1464 N N . GLU B 1 82 ? -6.580 39.196 16.007 1.00 7.40 81 GLU B N 1
ATOM 1465 C CA . GLU B 1 82 ? -7.594 39.469 17.020 1.00 8.78 81 GLU B CA 1
ATOM 1466 C C . GLU B 1 82 ? -7.299 38.702 18.309 1.00 8.66 81 GLU B C 1
ATOM 1467 O O . GLU B 1 82 ? -8.131 38.653 19.217 1.00 10.20 81 GLU B O 1
ATOM 1473 N N . SER B 1 83 ? -6.112 38.105 18.375 1.00 7.96 82 SER B N 1
ATOM 1474 C CA . SER B 1 83 ? -5.681 37.363 19.548 1.00 8.19 82 SER B CA 1
ATOM 1475 C C . SER B 1 83 ? -4.885 38.271 20.476 1.00 8.10 82 SER B C 1
ATOM 1476 O O . SER B 1 83 ? -4.671 39.456 20.183 1.00 8.66 82 SER B O 1
ATOM 1479 N N . THR B 1 84 ? -4.441 37.719 21.600 1.00 7.78 83 THR B N 1
ATOM 1480 C CA . THR B 1 84 ? -3.672 38.490 22.571 1.00 8.61 83 THR B CA 1
ATOM 1481 C C . THR B 1 84 ? -2.165 38.372 22.374 1.00 8.24 83 THR B C 1
ATOM 1482 O O . THR B 1 84 ? -1.402 39.052 23.057 1.00 8.37 83 THR B O 1
ATOM 1486 N N . ALA B 1 85 ? -1.749 37.515 21.442 1.00 8.60 84 ALA B N 1
ATOM 1487 C CA . ALA B 1 85 ? -0.335 37.209 21.218 1.00 9.79 84 ALA B CA 1
ATOM 1488 C C . ALA B 1 85 ? 0.135 37.723 19.862 1.00 9.29 84 ALA B C 1
ATOM 1489 O O . ALA B 1 85 ? -0.593 37.649 18.875 1.00 8.98 84 ALA B O 1
ATOM 1491 N N . GLU B 1 86 ? 1.359 38.234 19.814 1.00 8.98 85 GLU B N 1
ATOM 1492 C CA . GLU B 1 86 ? 1.956 38.624 18.549 1.00 8.95 85 GLU B CA 1
ATOM 1493 C C . GLU B 1 86 ? 1.964 37.427 17.605 1.00 7.74 85 GLU B C 1
ATOM 1494 O O . GLU B 1 86 ? 2.283 36.306 18.008 1.00 8.06 85 GLU B O 1
ATOM 1500 N N . ILE B 1 87 ? 1.590 37.666 16.352 1.00 7.49 86 ILE B N 1
ATOM 1501 C CA . ILE B 1 87 ? 1.657 36.651 15.310 1.00 7.09 86 ILE B CA 1
ATOM 1502 C C . ILE B 1 87 ? 2.902 36.908 14.471 1.00 7.20 86 ILE B C 1
ATOM 1503 O O . ILE B 1 87 ? 3.173 38.051 14.112 1.00 7.27 86 ILE B O 1
ATOM 1508 N N . VAL B 1 88 ? 3.673 35.860 14.184 1.00 6.88 87 VAL B N 1
ATOM 1509 C CA . VAL B 1 88 ? 4.903 36.005 13.416 1.00 7.38 87 VAL B CA 1
ATOM 1510 C C . VAL B 1 88 ? 5.026 34.870 12.421 1.00 6.53 87 VAL B C 1
ATOM 1511 O O . VAL B 1 88 ? 4.911 33.701 12.769 1.00 6.52 87 VAL B O 1
ATOM 1515 N N . PHE B 1 89 ? 5.254 35.225 11.162 1.00 6.35 88 PHE B N 1
ATOM 1516 C CA . PHE B 1 89 ? 5.473 34.228 10.130 1.00 6.39 88 PHE B CA 1
ATOM 1517 C C . PHE B 1 89 ? 6.330 34.816 9.030 1.00 6.06 88 PHE B C 1
ATOM 1518 O O . PHE B 1 89 ? 6.361 36.034 8.840 1.00 6.79 88 PHE B O 1
ATOM 1526 N N . LEU B 1 90 ? 7.038 33.944 8.327 1.00 6.40 89 LEU B N 1
ATOM 1527 C CA . LEU B 1 90 ? 7.739 34.322 7.114 1.00 7.04 89 LEU B CA 1
ATOM 1528 C C . LEU B 1 90 ? 6.902 33.903 5.920 1.00 7.33 89 LEU B C 1
ATOM 1529 O O . LEU B 1 90 ? 6.243 32.861 5.925 1.00 8.36 89 LEU B O 1
ATOM 1534 N N . GLU B 1 91 ? 6.901 34.752 4.909 1.00 7.84 90 GLU B N 1
ATOM 1535 C CA . GLU B 1 91 ? 6.254 34.445 3.657 1.00 9.05 90 GLU B CA 1
ATOM 1536 C C . GLU B 1 91 ? 7.306 34.445 2.565 1.00 7.72 90 GLU B C 1
ATOM 1537 O O . GLU B 1 91 ? 8.047 35.418 2.387 1.00 8.33 90 GLU B O 1
ATOM 1543 N N . ILE B 1 92 ? 7.354 33.341 1.833 1.00 6.95 91 ILE B N 1
ATOM 1544 C CA A ILE B 1 92 ? 8.365 33.121 0.815 0.50 7.42 91 ILE B CA 1
ATOM 1545 C CA B ILE B 1 92 ? 8.359 33.129 0.807 0.50 7.35 91 ILE B CA 1
ATOM 1546 C C . ILE B 1 92 ? 7.667 33.084 -0.542 1.00 6.90 91 ILE B C 1
ATOM 1547 O O . ILE B 1 92 ? 6.916 32.156 -0.832 1.00 7.27 91 ILE B O 1
ATOM 1556 N N . GLU B 1 93 ? 7.888 34.119 -1.346 1.00 7.54 92 GLU B N 1
ATOM 1557 C CA . GLU B 1 93 ? 7.218 34.279 -2.628 1.00 7.93 92 GLU B CA 1
ATOM 1558 C C . GLU B 1 93 ? 8.179 33.931 -3.750 1.00 6.70 92 GLU B C 1
ATOM 1559 O O . GLU B 1 93 ? 9.332 34.355 -3.743 1.00 8.75 92 GLU B O 1
ATOM 1565 N N . LEU B 1 94 ? 7.694 33.155 -4.724 1.00 7.95 93 LEU B N 1
ATOM 1566 C CA . LEU B 1 94 ? 8.530 32.719 -5.849 1.00 8.26 93 LEU B CA 1
ATOM 1567 C C . LEU B 1 94 ? 8.321 33.615 -7.069 1.00 8.79 93 LEU B C 1
ATOM 1568 O O . LEU B 1 94 ? 7.174 33.925 -7.436 1.00 11.12 93 LEU B O 1
ATOM 1573 N N . LYS B 1 95 ? 9.421 34.022 -7.698 1.00 10.30 94 LYS B N 1
ATOM 1574 C CA . LYS B 1 95 ? 9.361 34.885 -8.875 1.00 11.38 94 LYS B CA 1
ATOM 1575 C C . LYS B 1 95 ? 9.429 34.062 -10.143 1.00 11.07 94 LYS B C 1
ATOM 1576 O O . LYS B 1 95 ? 9.889 32.936 -10.122 1.00 12.38 94 LYS B O 1
ATOM 1582 N N . ALA B 1 96 ? 8.950 34.619 -11.247 1.00 12.15 95 ALA B N 1
ATOM 1583 C CA . ALA B 1 96 ? 9.143 33.983 -12.542 1.00 14.29 95 ALA B CA 1
ATOM 1584 C C . ALA B 1 96 ? 10.524 34.366 -13.068 1.00 17.55 95 ALA B C 1
ATOM 1585 O O . ALA B 1 96 ? 10.987 35.474 -12.820 1.00 19.39 95 ALA B O 1
ATOM 1587 N N . GLY B 1 97 ? 11.166 33.483 -13.830 1.00 20.08 96 GLY B N 1
ATOM 1588 C CA . GLY B 1 97 ? 10.552 32.271 -14.332 1.00 22.99 96 GLY B CA 1
ATOM 1589 C C . GLY B 1 97 ? 10.639 32.192 -15.845 1.00 21.93 96 GLY B C 1
ATOM 1590 O O . GLY B 1 97 ? 10.458 31.136 -16.444 1.00 24.54 96 GLY B O 1
#

Organism: Rhodopseudomonas palustris (strain ATCC BAA-98 / CGA009) (NCBI:txid258594)

Solvent-accessible surface area: 9882 Å² total

CATH classification: 2.60.120.10

B-factor: mean 13.35, std 6.65, range [2.06, 40.75]

Nearest PDB structures (foldseek):
  3lag-assembly1_A  TM=1.001E+00  e=9.557E-16  Rhodopseudomonas palustris CGA009
  2fqp-assembly2_C  TM=9.544E-01  e=1.929E-10  Bordetella pertussis Tohama I
  2dct-assembly1_A  TM=7.311E-01  e=4.125E-06  Thermus thermophilus HB8
  2b8m-assembly1_A-2  TM=8.132E-01  e=1.293E-04  Methanocaldococcus jannaschii
  4bif-assembly1_C  TM=7.464E-01  e=6.874E-04  Granulicella tundricola MP5ACTX9

Radius of gyration: 17.94 Å; Cα contacts (8 Å, |Δi|>4): 548; chains: 2; bounding box: 56×52×37 Å

InterPro domains:
  IPR011051 RmlC-like cupin domain superfamily [SSF51182] (7-91)
  IPR013096 Cupin 2, conserved barrel [PF07883] (20-91)
  IPR014710 RmlC-like jelly roll fold [G3DSA:2.60.120.10] (1-95)